Protein 4Z29 (pdb70)

InterPro domains:
  IPR054358 Magnetotaxis protein MtxA, C-terminal domain [PF22121] (229-308)
  IPR055778 Magnetotaxis protein MtxA, N-terminal domain [PF24045] (26-112)

Sequence (345 aa):
LKLRVASDITLSPTYPDLVVWENMGAQYGYTLVIDGTSHAVPATSGEEMVRFRVPSLTPGAHSFGVTVTEGGQAVGQTEKGGTIVWLSATEDKKALVDGVARVKAASTGDEFALGNYLDSKGVTVAAMDAYRKHFASHKDDNDMRPLLIKKTYNDLKLRDLRQKEALVYNEQLEGNPGFSKLRVASDITLSPTYPDLVWENMGAQYGYTLVIDGTSHAVPATSGEMVRFRVPSLTPGAHSFGVTVTEGGQAVGQTEKGGTIVWLSATEDKALVDGVARVKAASTTGDEFALGNYLDSKGVTVAAMDAYRKHFASHKDDNDMRPLLIKTYNDLKLRDLRQKEALVYNEQLE

Nearest PDB structures (foldseek):
  4z29-assembly2_B  TM=1.006E+00  e=3.264E-35  Magnetospirillum gryphiswaldense
  3va6-assembly1_A  TM=5.710E-01  e=2.676E-03  Bacteroides thetaiotaomicron
  3va6-assembly3_B  TM=6.029E-01  e=5.230E-03  Bacteroides thetaiotaomicron
  3ott-assembly2_A  TM=5.291E-01  e=7.538E-03  Bacteroides thetaiotaomicron
  9hmf-assembly1_L  TM=7.406E-01  e=8.737E-01  Campylobacter jejuni

Radius of gyration: 20.39 Å; Cα contacts (8 Å, |Δi|>4): 627; chains: 2; bounding box: 46×45×52 Å

Organism: NCBI:txid55518

B-factor: mean 42.65, std 23.13, range [12.43, 137.62]

Foldseek 3Di:
DAWAFFAEAEAEPVRQKAKTAQPDQQKWKWKAKQRDTDTGHRDPDLIGIDRDPDDPAAKIWIKMFIDGPRHGDYIHPGIHIYGYHDPVVVVVLVVVLVVQCVVPPPQLQSSLVSCVVVRNLVSSLVSVVVNCVVVVLPLVCLVVNLVSCVSRVHPVVNVVSVVSSVVSVVPPPPND/DWAFFAEAEAEPVRQKAKTAQPAQQKWKWKAKQNDTDTGHRDPDLIGIDGDPDDDAAKIWMWMFIDGVPDGDDIYDRTHIYGYHDPVRVVVLVVVLVVQCVVVPPQLQSSLVSCVVVRNLVSSLVSVVVNCVVVVLPLVSLVVNLVSCVSGVHPVVNVVSVVSSVVSVD

Solvent-accessible surface area: 16341 Å² total; per-residue (Å²): 95,126,0,88,6,2,20,66,4,16,1,0,67,65,57,12,34,1,2,0,16,34,32,21,60,103,26,14,3,33,0,50,5,82,70,78,74,34,93,9,103,51,42,100,37,98,20,2,108,34,160,2,74,101,35,95,84,31,76,20,70,7,19,1,28,0,19,82,81,72,132,75,62,20,108,8,142,102,37,3,27,0,56,8,19,30,83,96,86,12,128,60,6,61,86,5,10,57,145,18,113,85,86,40,125,72,59,44,25,22,18,0,27,33,4,10,54,99,30,2,10,6,8,0,0,42,4,0,70,124,14,12,86,85,90,133,118,43,22,62,11,4,0,0,3,2,22,4,6,50,49,0,15,2,125,107,13,49,130,119,19,16,114,36,4,43,90,38,38,100,60,79,128,86,28,115,173,3,101,7,3,31,42,4,20,2,0,73,71,54,15,14,2,2,0,9,31,35,18,56,106,46,13,4,34,0,48,4,88,69,79,74,30,87,8,101,46,50,100,42,93,22,0,100,36,157,2,76,95,30,95,89,33,75,19,54,9,18,2,26,6,14,78,79,68,153,61,84,25,125,10,125,109,17,5,10,0,58,6,23,28,86,110,89,10,123,60,8,49,56,2,11,57,108,5,112,83,47,44,120,71,59,46,16,22,19,0,3,10,4,3,1,64,16,2,9,7,6,0,0,43,5,0,78,122,15,12,89,85,89,135,120,46,18,112,35,6,4,0,4,17,32,0,5,55,32,0,35,0,107,66,10,58,124,110,24,15,124,46,45,80,130,54,109,179

Structure (mmCIF, N/CA/C/O backbone):
data_4Z29
#
_entry.id   4Z29
#
_cell.length_a   40.344
_cell.length_b   88.954
_cell.length_c   95.400
_cell.angle_alpha   90.000
_cell.angle_beta   90.000
_cell.angle_gamma   90.000
#
_symmetry.space_group_name_H-M   'P 21 21 21'
#
loop_
_entity.id
_entity.type
_entity.pdbx_description
1 polymer 'Magnetotaxis protein MtxA'
2 water water
#
loop_
_atom_site.group_PDB
_atom_site.id
_atom_site.type_symbol
_atom_site.label_atom_id
_atom_site.label_alt_id
_atom_site.label_comp_id
_atom_site.label_asym_id
_atom_site.label_entity_id
_atom_site.label_seq_id
_atom_site.pdbx_PDB_ins_code
_atom_site.Cartn_x
_atom_site.Cartn_y
_atom_site.Cartn_z
_atom_site.occupancy
_atom_site.B_iso_or_equiv
_atom_site.auth_seq_id
_atom_site.auth_comp_id
_atom_site.auth_asym_id
_atom_site.auth_atom_id
_atom_site.pdbx_PDB_model_num
ATOM 1 N N . LEU A 1 136 ? -1.080 86.812 4.280 1.00 45.66 136 LEU A N 1
ATOM 2 C CA . LEU A 1 136 ? -0.420 86.044 3.136 1.00 46.48 136 LEU A CA 1
ATOM 3 C C . LEU A 1 136 ? 0.859 86.703 2.606 1.00 48.49 136 LEU A C 1
ATOM 4 O O . LEU A 1 136 ? 1.256 86.555 1.433 1.00 53.37 136 LEU A O 1
ATOM 9 N N . LYS A 1 137 ? 1.494 87.443 3.486 1.00 45.94 137 LYS A N 1
ATOM 10 C CA . LYS A 1 137 ? 2.773 88.020 3.213 1.00 46.57 137 LYS A CA 1
ATOM 11 C C . LYS A 1 137 ? 3.789 87.158 3.967 1.00 39.25 137 LYS A C 1
ATOM 12 O O . LYS A 1 137 ? 4.276 87.491 5.073 1.00 44.02 137 LYS A O 1
ATOM 18 N N . LEU A 1 138 ? 4.153 86.080 3.318 1.00 31.35 138 LEU A N 1
ATOM 19 C CA . LEU A 1 138 ? 5.060 85.140 3.927 1.00 27.61 138 LEU A CA 1
ATOM 20 C C . LEU A 1 138 ? 6.457 85.694 3.747 1.00 25.99 138 LEU A C 1
ATOM 21 O O . LEU A 1 138 ? 6.820 86.145 2.665 1.00 24.33 138 LEU A O 1
ATOM 26 N N . ARG A 1 139 ? 7.251 85.656 4.797 1.00 24.95 139 ARG A N 1
ATOM 27 C CA . ARG A 1 139 ? 8.674 85.962 4.648 1.00 24.83 139 ARG A CA 1
ATOM 28 C C . ARG A 1 139 ? 9.413 84.813 5.260 1.00 22.72 139 ARG A C 1
ATOM 29 O O . ARG A 1 139 ? 8.893 84.091 6.073 1.00 23.51 139 ARG A O 1
ATOM 37 N N . VAL A 1 140 ? 10.645 84.650 4.852 1.00 21.41 140 VAL A N 1
ATOM 38 C CA . VAL A 1 140 ? 11.522 83.631 5.368 1.00 20.72 140 VAL A CA 1
ATOM 39 C C . VAL A 1 140 ? 12.855 84.222 5.836 1.00 20.65 140 VAL A C 1
ATOM 40 O O . VAL A 1 140 ? 13.185 85.327 5.508 1.00 20.73 140 VAL A O 1
ATOM 44 N N . ALA A 1 141 ? 13.638 83.426 6.524 1.00 18.93 141 ALA A N 1
ATOM 45 C CA . ALA A 1 141 ? 14.943 83.859 7.041 1.00 20.93 141 ALA A CA 1
ATOM 46 C C . ALA A 1 141 ? 15.812 84.312 5.915 1.00 21.81 141 ALA A C 1
ATOM 47 O O . ALA A 1 141 ? 15.918 83.616 4.878 1.00 21.01 141 ALA A O 1
ATOM 49 N N . SER A 1 142 ? 16.476 85.450 6.098 1.00 22.09 142 SER A N 1
ATOM 50 C CA . SER A 1 142 ? 17.402 85.874 5.077 1.00 24.45 142 SER A CA 1
ATOM 51 C C . SER A 1 142 ? 18.586 84.959 4.908 1.00 21.85 142 SER A C 1
ATOM 52 O O . SER A 1 142 ? 19.029 84.805 3.792 1.00 20.14 142 SER A O 1
ATOM 55 N N . ASP A 1 143 ? 19.145 84.448 6.004 1.00 19.92 143 ASP A N 1
ATOM 56 C CA . ASP A 1 143 ? 20.319 83.615 5.931 1.00 24.04 143 ASP A CA 1
ATOM 57 C C . ASP A 1 143 ? 20.146 82.548 6.964 1.00 22.97 143 ASP A C 1
ATOM 58 O O . ASP A 1 143 ? 19.699 82.830 8.085 1.00 21.82 143 ASP A O 1
ATOM 63 N N . ILE A 1 144 ? 20.421 81.319 6.593 1.00 19.41 144 ILE A N 1
ATOM 64 C CA . ILE A 1 144 ? 20.323 80.252 7.552 1.00 18.28 144 ILE A CA 1
ATOM 65 C C . ILE A 1 144 ? 21.312 79.187 7.235 1.00 19.18 144 ILE A C 1
ATOM 66 O O . ILE A 1 144 ? 21.547 78.898 6.030 1.00 19.30 144 ILE A O 1
ATOM 71 N N . THR A 1 145 ? 21.933 78.620 8.279 1.00 18.35 145 THR A N 1
ATOM 72 C CA . THR A 1 145 ? 22.761 77.453 8.090 1.00 18.87 145 THR A CA 1
ATOM 73 C C . THR A 1 145 ? 22.049 76.148 8.387 1.00 19.53 145 THR A C 1
ATOM 74 O O . THR A 1 145 ? 21.408 75.992 9.457 1.00 20.03 145 THR A O 1
ATOM 78 N N . LEU A 1 146 ? 22.207 75.194 7.476 1.00 18.14 146 LEU A N 1
ATOM 79 C CA . LEU A 1 146 ? 21.732 73.839 7.623 1.00 16.21 146 LEU A CA 1
ATOM 80 C C . LEU A 1 146 ? 22.853 72.882 7.424 1.00 17.01 146 LEU A C 1
ATOM 81 O O . LEU A 1 146 ? 23.896 73.214 6.811 1.00 17.79 146 LEU A O 1
ATOM 86 N N . SER A 1 147 ? 22.652 71.648 7.866 1.00 17.28 147 SER A N 1
ATOM 87 C CA . SER A 1 147 ? 23.641 70.630 7.599 1.00 18.58 147 SER A CA 1
ATOM 88 C C . SER A 1 147 ? 23.017 69.208 7.665 1.00 18.90 147 SER A C 1
ATOM 89 O O . SER A 1 147 ? 21.825 69.020 8.037 1.00 17.72 147 SER A O 1
ATOM 92 N N . PRO A 1 148 ? 23.808 68.200 7.322 1.00 19.24 148 PRO A N 1
ATOM 93 C CA . PRO A 1 148 ? 23.228 66.881 7.396 1.00 18.82 148 PRO A CA 1
ATOM 94 C C . PRO A 1 148 ? 22.733 66.542 8.788 1.00 18.95 148 PRO A C 1
ATOM 95 O O . PRO A 1 148 ? 21.682 65.943 8.899 1.00 18.31 148 PRO A O 1
ATOM 99 N N . THR A 1 149 ? 23.416 67.018 9.820 1.00 19.03 149 THR A N 1
ATOM 100 C CA . THR A 1 149 ? 22.963 66.770 11.175 1.00 19.13 149 THR A CA 1
ATOM 101 C C . THR A 1 149 ? 21.769 67.609 11.502 1.00 18.85 149 THR A C 1
ATOM 102 O O . THR A 1 149 ? 20.923 67.112 12.214 1.00 17.74 149 THR A O 1
ATOM 106 N N . TYR A 1 150 ? 21.671 68.850 10.987 1.00 17.57 150 TYR A N 1
ATOM 107 C CA . TYR A 1 150 ? 20.530 69.732 11.248 1.00 17.50 150 TYR A CA 1
ATOM 108 C C . TYR A 1 150 ? 19.889 70.221 9.958 1.00 17.55 150 TYR A C 1
ATOM 109 O O . TYR A 1 150 ? 20.111 71.355 9.533 1.00 18.42 150 TYR A O 1
ATOM 118 N N . PRO A 1 151 ? 19.088 69.341 9.275 1.00 16.86 151 PRO A N 1
ATOM 119 C CA . PRO A 1 151 ? 18.679 69.661 7.923 1.00 17.84 151 PRO A CA 1
ATOM 120 C C . PRO A 1 151 ? 17.346 70.383 7.834 1.00 17.95 151 PRO A C 1
ATOM 121 O O . PRO A 1 151 ? 16.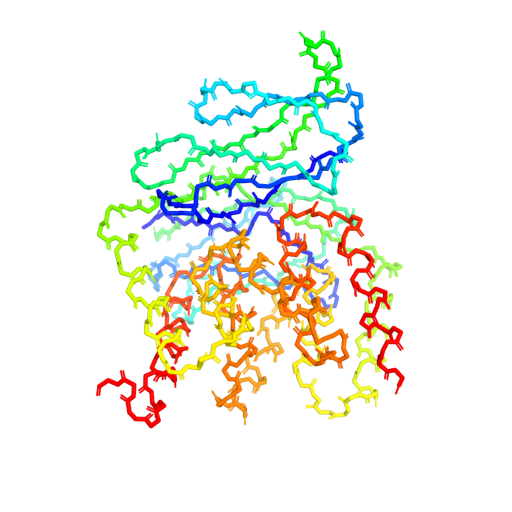870 70.642 6.739 1.00 17.93 151 PRO A O 1
ATOM 125 N N . ASP A 1 152 ? 16.725 70.661 8.962 1.00 15.85 152 ASP A N 1
ATOM 126 C CA . ASP A 1 152 ? 15.355 71.172 8.904 1.00 17.45 152 ASP A CA 1
ATOM 127 C C . ASP A 1 152 ? 15.330 72.684 8.699 1.00 18.30 152 ASP A C 1
ATOM 128 O O . ASP A 1 152 ? 16.064 73.424 9.385 1.00 17.91 152 ASP A O 1
ATOM 133 N N . LEU A 1 153 ? 14.436 73.099 7.815 1.00 16.87 153 LEU A N 1
ATOM 134 C CA . LEU A 1 153 ? 14.034 74.455 7.581 1.00 17.83 153 LEU A CA 1
ATOM 135 C C . LEU A 1 153 ? 12.653 74.704 8.202 1.00 18.49 153 LEU A C 1
ATOM 136 O O . LEU A 1 153 ? 11.758 73.794 8.263 1.00 16.72 153 LEU A O 1
ATOM 141 N N . VAL A 1 154 ? 12.434 75.926 8.659 1.00 16.95 154 VAL A N 1
ATOM 142 C CA A VAL A 1 154 ? 11.162 76.316 9.276 0.50 17.16 154 VAL A CA 1
ATOM 143 C CA B VAL A 1 154 ? 11.102 76.284 9.149 0.50 16.55 154 VAL A CA 1
ATOM 144 C C . VAL A 1 154 ? 10.690 77.639 8.647 1.00 17.87 154 VAL A C 1
ATOM 145 O O . VAL A 1 154 ? 11.536 78.521 8.269 1.00 16.81 154 VAL A O 1
ATOM 152 N N . TRP A 1 155 ? 9.378 77.788 8.520 1.00 16.07 155 TRP A N 1
ATOM 153 C CA . TRP A 1 155 ? 8.790 79.056 8.164 1.00 17.93 155 TRP A CA 1
ATOM 154 C C . TRP A 1 155 ? 7.377 79.143 8.739 1.00 17.26 155 TRP A C 1
ATOM 155 O O . TRP A 1 155 ? 6.845 78.160 9.304 1.00 17.49 155 TRP A O 1
ATOM 166 N N . GLU A 1 156 ? 6.784 80.320 8.593 1.00 19.52 156 GLU A N 1
ATOM 167 C CA . GLU A 1 156 ? 5.519 80.636 9.225 1.00 20.58 156 GLU A CA 1
ATOM 168 C C . GLU A 1 156 ? 4.362 79.870 8.611 1.00 22.01 156 GLU A C 1
ATOM 169 O O . GLU A 1 156 ? 4.224 79.839 7.357 1.00 19.05 156 GLU A O 1
ATOM 175 N N . ASN A 1 157 ? 3.536 79.290 9.470 1.00 21.17 157 ASN A N 1
ATOM 176 C CA . ASN A 1 157 ? 2.388 78.540 9.000 1.00 21.96 157 ASN A CA 1
ATOM 177 C C . ASN A 1 157 ? 1.329 79.534 8.636 1.00 22.36 157 ASN A C 1
ATOM 178 O O . ASN A 1 157 ? 0.811 80.207 9.502 1.00 20.69 157 ASN A O 1
ATOM 183 N N . MET A 1 158 ? 0.975 79.619 7.357 1.00 19.62 158 MET A N 1
ATOM 184 C CA . MET A 1 158 ? 0.023 80.621 6.859 1.00 20.64 158 MET A CA 1
ATOM 185 C C . MET A 1 158 ? -1.397 80.213 7.180 1.00 21.48 158 MET A C 1
ATOM 186 O O . MET A 1 158 ? -2.295 81.010 7.009 1.00 20.44 158 MET A O 1
ATOM 191 N N . GLY A 1 159 ? -1.612 78.974 7.657 1.00 20.04 159 GLY A N 1
ATOM 192 C CA . GLY A 1 159 ? -2.966 78.468 7.917 1.00 21.07 159 GLY A CA 1
ATOM 193 C C . GLY A 1 159 ? -3.026 77.027 7.421 1.00 20.87 159 GLY A C 1
ATOM 194 O O . GLY A 1 159 ? -2.395 76.675 6.410 1.00 17.94 159 GLY A O 1
ATOM 195 N N . ALA A 1 160 ? -3.775 76.193 8.155 1.00 20.60 160 ALA A N 1
ATOM 196 C CA . ALA A 1 160 ? -3.913 74.790 7.836 1.00 20.84 160 ALA A CA 1
ATOM 197 C C . ALA A 1 160 ? -4.497 74.475 6.456 1.00 21.85 160 ALA A C 1
ATOM 198 O O . ALA A 1 160 ? -4.469 73.328 6.031 1.00 23.05 160 ALA A O 1
ATOM 200 N N . GLN A 1 161 ? -5.126 75.456 5.805 1.00 20.88 161 GLN A N 1
ATOM 201 C CA . GLN A 1 161 ? -5.667 75.273 4.464 1.00 21.06 161 GLN A CA 1
ATOM 202 C C . GLN A 1 161 ? -4.585 75.317 3.413 1.00 19.56 161 GLN A C 1
ATOM 203 O O . GLN A 1 161 ? -4.839 74.910 2.278 1.00 20.97 161 GLN A O 1
ATOM 209 N N . TYR A 1 162 ? -3.370 75.772 3.761 1.00 19.03 162 TYR A N 1
ATOM 210 C CA . TYR A 1 162 ? -2.378 76.042 2.780 1.00 19.83 162 TYR A CA 1
ATOM 211 C C . TYR A 1 162 ? -1.281 74.978 2.841 1.00 19.75 162 TYR A C 1
ATOM 212 O O . TYR A 1 162 ? -0.784 74.642 3.932 1.00 18.12 162 TYR A O 1
ATOM 221 N N . GLY A 1 163 ? -0.895 74.558 1.656 1.00 17.98 163 GLY A N 1
ATOM 222 C CA . GLY A 1 163 ? 0.358 73.816 1.433 1.00 19.36 163 GLY A CA 1
ATOM 223 C C . GLY A 1 163 ? 1.417 74.797 0.920 1.00 18.69 163 GLY A C 1
ATOM 224 O O . GLY A 1 163 ? 1.150 76.009 0.796 1.00 18.90 163 GLY A O 1
ATOM 225 N N . TYR A 1 164 ? 2.579 74.283 0.610 1.00 16.55 164 TYR A N 1
ATOM 226 C CA . TYR A 1 164 ? 3.686 75.146 0.211 1.00 17.02 164 TYR A CA 1
ATOM 227 C C . TYR A 1 164 ? 4.497 74.402 -0.870 1.00 18.36 164 TYR A C 1
ATOM 228 O O . TYR A 1 164 ? 4.511 73.152 -0.898 1.00 16.33 164 TYR A O 1
ATOM 237 N N . THR A 1 165 ? 5.133 75.196 -1.744 1.00 16.93 165 THR A N 1
ATOM 238 C CA . THR A 1 165 ? 6.210 74.663 -2.596 1.00 18.51 165 THR A CA 1
ATOM 239 C C . THR A 1 165 ? 7.424 75.399 -2.223 1.00 17.22 165 THR A C 1
ATOM 240 O O . THR A 1 165 ? 7.486 76.608 -2.393 1.00 19.33 165 THR A O 1
ATOM 244 N N . LEU A 1 166 ? 8.394 74.662 -1.688 1.00 16.67 166 LEU A N 1
ATOM 245 C CA . LEU A 1 166 ? 9.717 75.164 -1.325 1.00 16.56 166 LEU A CA 1
ATOM 246 C C . LEU A 1 166 ? 10.591 74.987 -2.539 1.00 18.95 166 LEU A C 1
ATOM 247 O O . LEU A 1 166 ? 10.744 73.854 -3.036 1.00 19.04 166 LEU A O 1
ATOM 252 N N . VAL A 1 167 ? 11.160 76.102 -3.031 1.00 18.95 167 VAL A N 1
ATOM 253 C CA . VAL A 1 167 ? 12.011 76.061 -4.196 1.00 19.51 167 VAL A CA 1
ATOM 254 C C . VAL A 1 167 ? 13.455 76.371 -3.829 1.00 19.02 167 VAL A C 1
ATOM 255 O O . VAL A 1 167 ? 13.747 77.410 -3.247 1.00 20.81 167 VAL A O 1
ATOM 259 N N . ILE A 1 168 ? 14.339 75.446 -4.083 1.00 18.66 168 ILE A N 1
ATOM 260 C CA . ILE A 1 168 ? 15.767 75.658 -3.755 1.00 19.21 168 ILE A CA 1
ATOM 261 C C . ILE A 1 168 ? 16.579 75.523 -4.997 1.00 21.30 168 ILE A C 1
ATOM 262 O O . ILE A 1 168 ? 16.640 74.424 -5.568 1.00 19.30 168 ILE A O 1
ATOM 267 N N . ASP A 1 169 ? 17.195 76.627 -5.420 1.00 25.37 169 ASP A N 1
ATOM 268 C CA . ASP A 1 169 ? 17.909 76.680 -6.719 1.00 27.67 169 ASP A CA 1
ATOM 269 C C . ASP A 1 169 ? 17.141 75.995 -7.844 1.00 31.08 169 ASP A C 1
ATOM 270 O O . ASP A 1 169 ? 17.687 75.159 -8.555 1.00 30.51 169 ASP A O 1
ATOM 275 N N . GLY A 1 170 ? 15.883 76.299 -8.002 1.00 34.65 170 GLY A N 1
ATOM 276 C CA . GLY A 1 170 ? 15.130 75.731 -9.130 1.00 36.84 170 GLY A CA 1
ATOM 277 C C . GLY A 1 170 ? 14.547 74.355 -8.865 1.00 38.37 170 GLY A C 1
ATOM 278 O O . GLY A 1 170 ? 13.824 73.841 -9.685 1.00 41.97 170 GLY A O 1
ATOM 279 N N . THR A 1 171 ? 14.824 73.731 -7.727 1.00 30.73 171 THR A N 1
ATOM 280 C CA . THR A 1 171 ? 14.206 72.438 -7.467 1.00 30.80 171 THR A CA 1
ATOM 281 C C . THR A 1 171 ? 13.017 72.654 -6.521 1.00 28.62 171 THR A C 1
ATOM 282 O O . THR A 1 171 ? 13.149 73.278 -5.462 1.00 26.12 171 THR A O 1
ATOM 286 N N . SER A 1 172 ? 11.885 72.082 -6.891 1.00 27.88 172 SER A N 1
ATOM 287 C CA . SER A 1 172 ? 10.642 72.360 -6.239 1.00 26.97 172 SER A CA 1
ATOM 288 C C . SER A 1 172 ? 10.313 71.159 -5.320 1.00 24.09 172 SER A C 1
ATOM 289 O O . SER A 1 172 ? 10.459 70.000 -5.735 1.00 21.67 172 SER A O 1
ATOM 292 N N . HIS A 1 173 ? 9.955 71.418 -4.072 1.00 19.49 173 HIS A N 1
ATOM 293 C CA . HIS A 1 173 ? 9.571 70.409 -3.101 1.00 18.27 173 HIS A CA 1
ATOM 294 C C . HIS A 1 173 ? 8.129 70.717 -2.641 1.00 17.91 173 HIS A C 1
ATOM 295 O O . HIS A 1 173 ? 7.812 71.838 -2.201 1.00 16.74 173 HIS A O 1
ATOM 302 N N . ALA A 1 174 ? 7.289 69.706 -2.695 1.00 18.20 174 ALA A N 1
ATOM 303 C CA . ALA A 1 174 ? 5.869 69.847 -2.293 1.00 19.53 174 ALA A CA 1
ATOM 304 C C . ALA A 1 174 ? 5.744 69.648 -0.801 1.00 21.56 174 ALA A C 1
ATOM 305 O O . ALA A 1 174 ? 6.049 68.593 -0.342 1.00 26.34 174 ALA A O 1
ATOM 307 N N . VAL A 1 175 ? 5.406 70.681 -0.060 1.00 16.85 175 VAL A N 1
ATOM 308 C CA . VAL A 1 175 ? 5.386 70.621 1.385 1.00 16.23 175 VAL A CA 1
ATOM 309 C C . VAL A 1 175 ? 3.903 70.506 1.827 1.00 15.93 175 VAL A C 1
ATOM 310 O O . VAL A 1 175 ? 3.082 71.367 1.409 1.00 17.40 175 VAL A O 1
ATOM 314 N N . PRO A 1 176 ? 3.558 69.473 2.607 1.00 16.12 176 PRO A N 1
ATOM 315 C CA . PRO A 1 176 ? 2.162 69.334 3.093 1.00 18.02 176 PRO A CA 1
ATOM 316 C C . PRO A 1 176 ? 1.721 70.475 3.971 1.00 16.24 176 PRO A C 1
ATOM 317 O O . PRO A 1 176 ? 2.518 71.004 4.781 1.00 14.94 176 PRO A O 1
ATOM 321 N N . ALA A 1 177 ? 0.450 70.844 3.838 1.00 16.30 177 ALA A N 1
ATOM 322 C CA . ALA A 1 177 ? -0.225 71.661 4.772 1.00 15.80 177 ALA A CA 1
ATOM 323 C C . ALA A 1 177 ? -0.039 71.123 6.212 1.00 16.00 177 ALA A C 1
ATOM 324 O O . ALA A 1 177 ? -0.002 69.906 6.407 1.00 16.63 177 ALA A O 1
ATOM 326 N N . THR A 1 178 ? -0.033 72.008 7.185 1.00 17.24 178 THR A N 1
ATOM 327 C CA . THR A 1 178 ? 0.056 71.572 8.606 1.00 19.80 178 THR A CA 1
ATOM 328 C C . THR A 1 178 ? -0.790 72.494 9.447 1.00 19.93 178 THR A C 1
ATOM 329 O O . THR A 1 178 ? -1.040 73.627 9.084 1.00 20.35 178 THR A O 1
ATOM 333 N N . SER A 1 179 ? -1.239 71.981 10.575 1.00 20.80 179 SER A N 1
ATOM 334 C CA . SER A 1 179 ? -1.873 72.799 11.586 1.00 24.60 179 SER A CA 1
ATOM 335 C C . SER A 1 179 ? -0.950 73.035 12.769 1.00 26.55 179 SER A C 1
ATOM 336 O O . SER A 1 179 ? -1.400 73.597 13.748 1.00 24.58 179 SER A O 1
ATOM 339 N N . GLY A 1 180 ? 0.326 72.677 12.654 1.00 26.01 180 GLY A N 1
ATOM 340 C CA . GLY A 1 180 ? 1.259 72.924 13.769 1.00 26.12 180 GLY A CA 1
ATOM 341 C C . GLY A 1 180 ? 1.616 74.386 13.960 1.00 26.81 180 GLY A C 1
ATOM 342 O O . GLY A 1 180 ? 1.235 75.262 13.173 1.00 25.37 180 GLY A O 1
ATOM 343 N N . GLU A 1 181 ? 2.446 74.649 14.939 1.00 24.81 181 GLU A N 1
ATOM 344 C CA A GLU A 1 181 ? 2.810 76.046 15.272 0.50 25.79 181 GLU A CA 1
ATOM 345 C CA B GLU A 1 181 ? 2.844 76.016 15.279 0.50 26.54 181 GLU A CA 1
ATOM 346 C C . GLU A 1 181 ? 3.730 76.679 14.250 1.00 23.73 181 GLU A C 1
ATOM 347 O O . GLU A 1 181 ? 3.813 77.868 14.194 1.00 22.18 181 GLU A O 1
ATOM 358 N N . MET A 1 182 ? 4.399 75.871 13.426 1.00 21.59 182 MET A N 1
ATOM 359 C CA . MET A 1 182 ? 5.224 76.360 12.358 1.00 21.00 182 MET A CA 1
ATOM 360 C C . MET A 1 182 ? 5.284 75.274 11.269 1.00 20.29 182 MET A C 1
ATOM 361 O O . MET A 1 182 ? 4.865 74.146 11.504 1.00 19.86 182 MET A O 1
ATOM 366 N N . VAL A 1 183 ? 5.787 75.645 10.096 1.00 17.76 183 VAL A N 1
ATOM 367 C CA . VAL A 1 183 ? 5.991 74.653 9.034 1.00 16.86 183 VAL A CA 1
ATOM 368 C C . VAL A 1 183 ? 7.448 74.204 9.152 1.00 17.72 183 VAL A C 1
ATOM 369 O O . VAL A 1 183 ? 8.310 75.062 9.354 1.00 16.01 183 VAL A O 1
ATOM 373 N N . ARG A 1 184 ? 7.677 72.904 9.140 1.00 16.79 184 ARG A N 1
ATOM 374 C CA . ARG A 1 184 ? 9.029 72.337 9.342 1.00 17.82 184 ARG A CA 1
ATOM 375 C C . ARG A 1 184 ? 9.275 71.365 8.191 1.00 18.11 184 ARG A C 1
ATOM 376 O O . ARG A 1 184 ? 8.472 70.452 7.983 1.00 18.69 184 ARG A O 1
ATOM 384 N N . PHE A 1 185 ? 10.364 71.490 7.466 1.00 15.42 185 PHE A N 1
ATOM 385 C CA . PHE A 1 185 ? 10.636 70.604 6.342 1.00 14.61 185 PHE A CA 1
ATOM 386 C C . PHE A 1 185 ? 12.084 70.193 6.374 1.00 15.13 185 PHE A C 1
ATOM 387 O O . PHE A 1 185 ? 12.970 71.037 6.437 1.00 14.74 185 PHE A O 1
ATOM 395 N N . ARG A 1 186 ? 12.310 68.909 6.312 1.00 15.85 186 ARG A N 1
ATOM 396 C CA . ARG A 1 186 ? 13.662 68.324 6.238 1.00 18.38 186 ARG A CA 1
ATOM 397 C C . ARG A 1 186 ? 14.200 68.472 4.835 1.00 16.94 186 ARG A C 1
ATOM 398 O O . ARG A 1 186 ? 13.697 67.906 3.881 1.00 16.11 186 ARG A O 1
ATOM 406 N N . VAL A 1 187 ? 15.250 69.271 4.689 1.00 15.43 187 VAL A N 1
ATOM 407 C CA . VAL A 1 187 ? 15.771 69.535 3.382 1.00 15.50 187 VAL A CA 1
ATOM 408 C C . VAL A 1 187 ? 16.660 68.360 3.002 1.00 16.45 187 VAL A C 1
ATOM 409 O O . VAL A 1 187 ? 17.598 68.072 3.716 1.00 16.81 187 VAL A O 1
ATOM 413 N N . PRO A 1 188 ? 16.394 67.698 1.818 1.00 17.47 188 PRO A N 1
ATOM 414 C CA . PRO A 1 188 ? 17.300 66.605 1.498 1.00 18.60 188 PRO A CA 1
ATOM 415 C C . PRO A 1 188 ? 18.630 67.173 1.136 1.00 18.14 188 PRO A C 1
ATOM 416 O O . PRO A 1 188 ? 18.711 68.307 0.609 1.00 20.67 188 PRO A O 1
ATOM 420 N N . SER A 1 189 ? 19.669 66.357 1.254 1.00 18.09 189 SER A N 1
ATOM 421 C CA . SER A 1 189 ? 21.038 66.831 1.012 1.00 17.31 189 SER A CA 1
ATOM 422 C C . SER A 1 189 ? 21.312 67.819 -0.172 1.00 17.78 189 SER A C 1
ATOM 423 O O . SER A 1 189 ? 21.040 67.497 -1.371 1.00 14.61 189 SER A O 1
ATOM 426 N N . LEU A 1 190 ? 21.912 68.940 0.138 1.00 18.05 190 LEU A N 1
ATOM 427 C CA . LEU A 1 190 ? 22.371 69.896 -0.839 1.00 19.17 190 LEU A CA 1
ATOM 428 C C . LEU A 1 190 ? 23.895 69.760 -0.905 1.00 20.57 190 LEU A C 1
ATOM 429 O O . LEU A 1 190 ? 24.529 69.244 0.029 1.00 19.95 190 LEU A O 1
ATOM 434 N N . THR A 1 191 ? 24.474 70.298 -1.966 1.00 20.03 191 THR A N 1
ATOM 435 C CA . THR A 1 191 ? 25.879 70.455 -2.059 1.00 22.18 191 THR A CA 1
ATOM 436 C C . THR A 1 191 ? 26.351 71.507 -1.039 1.00 22.32 191 THR A C 1
ATOM 437 O O . THR A 1 191 ? 25.660 72.478 -0.859 1.00 22.86 191 THR A O 1
ATOM 441 N N . PRO A 1 192 ? 27.548 71.364 -0.458 1.00 21.68 192 PRO A N 1
ATOM 442 C CA . PRO A 1 192 ? 28.085 72.342 0.431 1.00 23.61 192 PRO A CA 1
ATOM 443 C C . PRO A 1 192 ? 28.112 73.770 -0.183 1.00 22.92 192 PRO A C 1
ATOM 444 O O . PRO A 1 192 ? 28.410 73.926 -1.331 1.00 21.32 192 PRO A O 1
ATOM 448 N N . GLY A 1 193 ? 27.769 74.783 0.600 1.00 20.96 193 GLY A N 1
ATOM 449 C CA . GLY A 1 193 ? 27.829 76.190 0.156 1.00 21.29 193 GLY A CA 1
ATOM 450 C C . GLY A 1 193 ? 26.444 76.818 0.120 1.00 19.94 193 GLY A C 1
ATOM 451 O O . GLY A 1 193 ? 25.517 76.296 0.739 1.00 17.23 193 GLY A O 1
ATOM 452 N N . ALA A 1 194 ? 26.319 77.911 -0.640 1.00 20.00 194 ALA A N 1
ATOM 453 C CA . ALA A 1 194 ? 25.127 78.837 -0.597 1.00 21.32 194 ALA A CA 1
ATOM 454 C C . ALA A 1 194 ? 24.105 78.445 -1.635 1.00 22.24 194 ALA A C 1
ATOM 455 O O . ALA A 1 194 ? 24.466 78.007 -2.728 1.00 22.14 194 ALA A O 1
ATOM 457 N N . HIS A 1 195 ? 22.828 78.436 -1.240 1.00 20.03 195 HIS A N 1
ATOM 458 C CA . HIS A 1 195 ? 21.718 78.057 -2.081 1.00 20.57 195 HIS A CA 1
ATOM 459 C C . HIS A 1 195 ? 20.563 79.057 -1.855 1.00 20.49 195 HIS A C 1
ATOM 460 O O . HIS A 1 195 ? 20.267 79.362 -0.689 1.00 19.69 195 HIS A O 1
ATOM 467 N N . SER A 1 196 ? 19.935 79.542 -2.916 1.00 19.65 196 SER A N 1
ATOM 468 C CA . SER A 1 196 ? 18.856 80.474 -2.751 1.00 22.63 196 SER A CA 1
ATOM 469 C C . SER A 1 196 ? 17.591 79.662 -2.577 1.00 20.23 196 SER A C 1
ATOM 470 O O . SER A 1 196 ? 17.458 78.563 -3.170 1.00 22.84 196 SER A O 1
ATOM 473 N N . PHE A 1 197 ? 16.665 80.170 -1.775 1.00 18.91 197 PHE A N 1
ATOM 474 C CA . PHE A 1 197 ? 15.369 79.526 -1.648 1.00 17.29 197 PHE A CA 1
ATOM 475 C C . PHE A 1 197 ? 14.242 80.543 -1.542 1.00 20.32 197 PHE A C 1
ATOM 476 O O . PHE A 1 197 ? 14.402 81.710 -1.059 1.00 19.99 197 PHE A O 1
ATOM 484 N N . GLY A 1 198 ? 13.107 80.084 -1.996 1.00 19.64 198 GLY A N 1
ATOM 485 C CA . GLY A 1 198 ? 11.829 80.836 -1.826 1.00 19.89 198 GLY A CA 1
ATOM 486 C C . GLY A 1 198 ? 10.707 79.817 -1.586 1.00 19.82 198 GLY A C 1
ATOM 487 O O . GLY A 1 198 ? 10.872 78.567 -1.776 1.00 16.93 198 GLY A O 1
ATOM 488 N N . VAL A 1 199 ? 9.577 80.339 -1.156 1.00 20.39 199 VAL A N 1
ATOM 489 C CA . VAL A 1 199 ? 8.425 79.515 -0.838 1.00 19.23 199 VAL A CA 1
ATOM 490 C C . VAL A 1 199 ? 7.164 80.069 -1.484 1.00 20.07 199 VAL A C 1
ATOM 491 O O . VAL A 1 199 ? 6.852 81.252 -1.308 1.00 18.24 199 VAL A O 1
ATOM 495 N N . THR A 1 200 ? 6.449 79.215 -2.214 1.00 20.28 200 THR A N 1
ATOM 496 C CA . THR A 1 200 ? 5.146 79.537 -2.737 1.00 21.82 200 THR A CA 1
ATOM 497 C C . THR A 1 200 ? 4.063 78.928 -1.836 1.00 22.12 200 THR A C 1
ATOM 498 O O . THR A 1 200 ? 4.144 77.788 -1.474 1.00 20.52 200 THR A O 1
ATOM 502 N N . VAL A 1 201 ? 3.056 79.724 -1.469 1.00 23.78 201 VAL A N 1
ATOM 503 C CA . VAL A 1 201 ? 1.916 79.262 -0.666 1.00 21.48 201 VAL A CA 1
ATOM 504 C C . VAL A 1 201 ? 0.871 78.795 -1.624 1.00 21.34 201 VAL A C 1
ATOM 505 O O . VAL A 1 201 ? 0.584 79.508 -2.615 1.00 22.38 201 VAL A O 1
ATOM 509 N N . THR A 1 202 ? 0.276 77.635 -1.368 1.00 20.19 202 THR A N 1
ATOM 510 C CA . THR A 1 202 ? -0.686 77.027 -2.260 1.00 19.16 202 THR A CA 1
ATOM 511 C C . THR A 1 202 ? -1.966 76.635 -1.526 1.00 20.07 202 THR A C 1
ATOM 512 O O . THR A 1 202 ? -1.991 76.346 -0.336 1.00 17.94 202 THR A O 1
ATOM 516 N N . GLU A 1 203 ? -3.049 76.748 -2.248 1.00 22.09 203 GLU A N 1
ATOM 517 C CA . GLU A 1 203 ? -4.347 76.363 -1.736 1.00 22.46 203 GLU A CA 1
ATOM 518 C C . GLU A 1 203 ? -4.937 75.482 -2.768 1.00 23.68 203 GLU A C 1
ATOM 519 O O . GLU A 1 203 ? -5.155 75.910 -3.888 1.00 22.63 203 GLU A O 1
ATOM 525 N N . GLY A 1 204 ? -5.138 74.217 -2.415 1.00 24.06 204 GLY A N 1
ATOM 526 C CA . GLY A 1 204 ? -5.724 73.253 -3.318 1.00 24.98 204 GLY A CA 1
ATOM 527 C C . GLY A 1 204 ? -4.817 73.051 -4.529 1.00 26.78 204 GLY A C 1
ATOM 528 O O . GLY A 1 204 ? -5.315 72.867 -5.634 1.00 27.03 204 GLY A O 1
ATOM 529 N N . GLY A 1 205 ? -3.511 73.092 -4.306 1.00 25.88 205 GLY A N 1
ATOM 530 C CA . GLY A 1 205 ? -2.526 73.059 -5.413 1.00 30.72 205 GLY A CA 1
ATOM 531 C C . GLY A 1 205 ? -2.324 74.278 -6.289 1.00 30.21 205 GLY A C 1
ATOM 532 O O . GLY A 1 205 ? -1.514 74.237 -7.197 1.00 35.37 205 GLY A O 1
ATOM 533 N N . GLN A 1 206 ? -2.988 75.377 -5.981 1.00 29.61 206 GLN A N 1
ATOM 534 C CA . GLN A 1 206 ? -2.815 76.625 -6.725 1.00 31.21 206 GLN A CA 1
ATOM 535 C C . GLN A 1 206 ? -2.158 77.686 -5.921 1.00 27.30 206 GLN A C 1
ATOM 536 O O . GLN A 1 206 ? -2.581 77.959 -4.830 1.00 25.46 206 GLN A O 1
ATOM 542 N N . ALA A 1 207 ? -1.121 78.291 -6.502 1.00 25.57 207 ALA A N 1
ATOM 543 C CA . ALA A 1 207 ? -0.418 79.362 -5.905 1.00 25.19 207 ALA A CA 1
ATOM 544 C C . ALA A 1 207 ? -1.352 80.491 -5.464 1.00 26.57 207 ALA A C 1
ATOM 545 O O . ALA A 1 207 ? -2.083 81.030 -6.260 1.00 25.79 207 ALA A O 1
ATOM 547 N N . VAL A 1 208 ? -1.222 80.918 -4.221 1.00 24.06 208 VAL A N 1
ATOM 548 C CA . VAL A 1 208 ? -1.934 82.017 -3.697 1.00 25.23 208 VAL A CA 1
ATOM 549 C C . VAL A 1 208 ? -1.071 83.116 -3.118 1.00 27.18 208 VAL A C 1
ATOM 550 O O . VAL A 1 208 ? -1.563 84.158 -2.791 1.00 29.22 208 VAL A O 1
ATOM 554 N N . GLY A 1 209 ? 0.237 82.907 -3.003 1.00 26.87 209 GLY A N 1
ATOM 555 C CA . GLY A 1 209 ? 1.109 83.859 -2.311 1.00 29.08 209 GLY A CA 1
ATOM 556 C C . GLY A 1 209 ? 2.527 83.322 -2.479 1.00 28.56 209 GLY A C 1
ATOM 557 O O . GLY A 1 209 ? 2.717 82.161 -2.929 1.00 24.51 209 GLY A O 1
ATOM 558 N N . GLN A 1 210 ? 3.513 84.134 -2.119 1.00 29.82 210 GLN A N 1
ATOM 559 C CA . GLN A 1 210 ? 4.904 83.765 -2.374 1.00 34.80 210 GLN A CA 1
ATOM 560 C C . GLN A 1 210 ? 5.796 84.657 -1.517 1.00 35.51 210 GLN A C 1
ATOM 561 O O . GLN A 1 210 ? 5.427 85.778 -1.189 1.00 33.51 210 GLN A O 1
ATOM 567 N N . THR A 1 211 ? 6.965 84.167 -1.149 1.00 28.93 211 THR A N 1
ATOM 568 C CA . THR A 1 211 ? 7.959 85.007 -0.473 1.00 30.74 211 THR A CA 1
ATOM 569 C C . THR A 1 211 ? 8.356 86.162 -1.449 1.00 34.59 211 THR A C 1
ATOM 570 O O . THR A 1 211 ? 8.504 85.906 -2.627 1.00 38.58 211 THR A O 1
ATOM 574 N N . GLU A 1 212 ? 8.475 87.399 -0.991 1.00 41.70 212 GLU A N 1
ATOM 575 C CA . GLU A 1 212 ? 8.859 88.506 -1.895 1.00 49.47 212 GLU A CA 1
ATOM 576 C C . GLU A 1 212 ? 10.364 88.528 -2.131 1.00 46.56 212 GLU A C 1
ATOM 577 O O . GLU A 1 212 ? 10.831 88.701 -3.261 1.00 45.53 212 GLU A O 1
ATOM 583 N N . LYS A 1 213 ? 11.113 88.360 -1.056 1.00 37.60 213 LYS A N 1
ATOM 584 C CA . LYS A 1 213 ? 12.542 88.167 -1.137 1.00 41.47 213 LYS A CA 1
ATOM 585 C C . LYS A 1 213 ? 12.775 86.736 -0.686 1.00 37.24 213 LYS A C 1
ATOM 586 O O . LYS A 1 213 ? 12.117 86.231 0.243 1.00 38.69 213 LYS A O 1
ATOM 592 N N . GLY A 1 214 ? 13.755 86.107 -1.232 1.00 34.60 214 GLY A N 1
ATOM 593 C CA . GLY A 1 214 ? 13.995 84.750 -0.741 1.00 34.42 214 GLY A CA 1
ATOM 594 C C . GLY A 1 214 ? 14.918 84.821 0.452 1.00 31.38 214 GLY A C 1
ATOM 595 O O . GLY A 1 214 ? 15.000 85.847 1.181 1.00 31.47 214 GLY A O 1
ATOM 596 N N . GLY A 1 215 ? 15.560 83.702 0.681 1.00 22.55 215 GLY A N 1
ATOM 597 C CA . GLY A 1 215 ? 16.673 83.678 1.560 1.00 22.92 215 GLY A CA 1
ATOM 598 C C . GLY A 1 215 ? 17.808 82.890 0.978 1.00 22.05 215 GLY A C 1
ATOM 599 O O . GLY A 1 215 ? 17.728 82.350 -0.128 1.00 19.25 215 GLY A O 1
ATOM 600 N N . THR A 1 216 ? 18.847 82.773 1.784 1.00 21.29 216 THR A N 1
ATOM 601 C CA . THR A 1 216 ? 20.028 81.994 1.433 1.00 22.66 216 THR A CA 1
ATOM 602 C C . THR A 1 216 ? 20.215 80.878 2.449 1.00 20.40 216 THR A C 1
ATOM 603 O O . THR A 1 216 ? 20.253 81.186 3.627 1.00 22.25 216 THR A O 1
ATOM 607 N N . ILE A 1 217 ? 20.297 79.609 2.006 1.00 18.12 217 ILE A N 1
ATOM 608 C CA . ILE A 1 217 ? 20.714 78.493 2.874 1.00 17.45 217 ILE A CA 1
ATOM 609 C C . ILE A 1 217 ? 22.215 78.349 2.690 1.00 18.52 217 ILE A C 1
ATOM 610 O O . ILE A 1 217 ? 22.685 78.306 1.546 1.00 19.04 217 ILE A O 1
ATOM 615 N N . VAL A 1 218 ? 22.962 78.237 3.750 1.00 18.07 218 VAL A N 1
ATOM 616 C CA . VAL A 1 218 ? 24.339 77.785 3.680 1.00 18.82 218 VAL A CA 1
ATOM 617 C C . VAL A 1 218 ? 24.314 76.337 4.171 1.00 17.88 218 VAL A C 1
ATOM 618 O O . VAL A 1 218 ? 23.946 76.065 5.299 1.00 19.26 218 VAL A O 1
ATOM 622 N N . TRP A 1 219 ? 24.683 75.420 3.294 1.00 18.41 219 TRP A N 1
ATOM 623 C CA . TRP A 1 219 ? 24.781 74.015 3.635 1.00 17.60 219 TRP A CA 1
ATOM 624 C C . TRP A 1 219 ? 26.268 73.700 4.010 1.00 18.58 219 TRP A C 1
ATOM 625 O O . TRP A 1 219 ? 27.194 73.838 3.229 1.00 17.19 219 TRP A O 1
ATOM 636 N N . LEU A 1 220 ? 26.456 73.181 5.196 1.00 18.47 220 LEU A N 1
ATOM 637 C CA . LEU A 1 220 ? 27.790 72.816 5.680 1.00 19.32 220 LEU A CA 1
ATOM 638 C C . LEU A 1 220 ? 28.426 71.637 4.994 1.00 19.96 220 LEU A C 1
ATOM 639 O O . LEU A 1 220 ? 27.772 70.634 4.767 1.00 18.62 220 LEU A O 1
ATOM 644 N N . SER A 1 221 ? 29.750 71.737 4.792 1.00 20.40 221 SER A N 1
ATOM 645 C CA . SER A 1 221 ? 30.509 70.654 4.252 1.00 19.61 221 SER A CA 1
ATOM 646 C C . SER A 1 221 ? 30.671 69.582 5.321 1.00 19.99 221 SER A C 1
ATOM 647 O O . SER A 1 221 ? 30.377 69.830 6.489 1.00 19.69 221 SER A O 1
ATOM 650 N N . ALA A 1 222 ? 31.171 68.432 4.907 1.00 21.41 222 ALA A N 1
ATOM 651 C CA . ALA A 1 222 ? 31.491 67.348 5.804 1.00 22.78 222 ALA A CA 1
ATOM 652 C C . ALA A 1 222 ? 32.424 67.782 6.916 1.00 22.20 222 ALA A C 1
ATOM 653 O O . ALA A 1 222 ? 32.170 67.478 8.096 1.00 22.25 222 ALA A O 1
ATOM 655 N N . THR A 1 223 ? 33.431 68.579 6.567 1.00 22.11 223 THR A N 1
ATOM 656 C CA . THR A 1 223 ? 34.361 69.051 7.554 1.00 22.62 223 THR A CA 1
ATOM 657 C C . THR A 1 223 ? 33.716 70.027 8.502 1.00 22.86 223 THR A C 1
ATOM 658 O O . THR A 1 223 ? 33.933 69.932 9.736 1.00 20.38 223 THR A O 1
ATOM 662 N N . GLU A 1 224 ? 32.911 70.952 7.977 1.00 21.10 224 GLU A N 1
ATOM 663 C CA . GLU A 1 224 ? 32.234 71.865 8.897 1.00 22.77 224 GLU A CA 1
ATOM 664 C C . GLU A 1 224 ? 31.209 71.190 9.749 1.00 23.15 224 GLU A C 1
ATOM 665 O O . GLU A 1 224 ? 30.996 71.556 10.907 1.00 21.19 224 GLU A O 1
ATOM 671 N N . ASP A 1 225 ? 30.528 70.193 9.210 1.00 21.79 225 ASP A N 1
ATOM 672 C CA . ASP A 1 225 ? 29.521 69.550 10.019 1.00 21.99 225 ASP A CA 1
ATOM 673 C C . ASP A 1 225 ? 30.133 68.705 11.160 1.00 21.82 225 ASP A C 1
ATOM 674 O O . ASP A 1 225 ? 29.613 68.696 12.307 1.00 18.34 225 ASP A O 1
ATOM 679 N N . LYS A 1 226 ? 31.261 68.055 10.874 1.00 23.10 226 LYS A N 1
ATOM 680 C CA A LYS A 1 226 ? 31.983 67.331 11.897 0.50 24.21 226 LYS A CA 1
ATOM 681 C CA B LYS A 1 226 ? 31.957 67.333 11.901 0.50 23.72 226 LYS A CA 1
ATOM 682 C C . LYS A 1 226 ? 32.384 68.288 13.000 1.00 25.19 226 LYS A C 1
ATOM 683 O O . LYS A 1 226 ? 32.276 67.965 14.224 1.00 25.02 226 LYS A O 1
ATOM 694 N N . ALA A 1 227 ? 32.878 69.451 12.619 1.00 25.12 227 ALA A N 1
ATOM 695 C CA . ALA A 1 227 ? 33.250 70.402 13.688 1.00 26.88 227 ALA A CA 1
ATOM 696 C C . ALA A 1 227 ? 32.035 70.886 14.520 1.00 24.26 227 ALA A C 1
ATOM 697 O O . ALA A 1 227 ? 32.090 71.009 15.740 1.00 24.36 227 ALA A O 1
ATOM 699 N N . LEU A 1 228 ? 30.926 71.172 13.873 1.00 22.46 228 LEU A N 1
ATOM 700 C CA . LEU A 1 228 ? 29.735 71.573 14.579 1.00 22.42 228 LEU A CA 1
ATOM 701 C C . LEU A 1 228 ? 29.326 70.476 15.552 1.00 23.83 228 LEU A C 1
ATOM 702 O O . LEU A 1 228 ? 29.017 70.712 16.720 1.00 22.93 228 LEU A O 1
ATOM 707 N N . VAL A 1 229 ? 29.357 69.259 15.073 1.00 25.11 229 VAL A N 1
ATOM 708 C CA . VAL A 1 229 ? 28.964 68.121 15.894 1.00 25.23 229 VAL A CA 1
ATOM 709 C C . VAL A 1 229 ? 29.909 68.000 17.097 1.00 28.64 229 VAL A C 1
ATOM 710 O O . VAL A 1 229 ? 29.418 67.815 18.202 1.00 26.19 229 VAL A O 1
ATOM 714 N N . ASP A 1 230 ? 31.221 68.205 16.896 1.00 26.91 230 ASP A N 1
ATOM 715 C CA . ASP A 1 230 ? 32.169 68.193 18.011 1.00 30.75 230 ASP A CA 1
ATOM 716 C C . ASP A 1 230 ? 31.975 69.348 18.999 1.00 30.18 230 ASP A C 1
ATOM 717 O O . ASP A 1 230 ? 32.098 69.147 20.209 1.00 28.99 230 ASP A O 1
ATOM 722 N N . GLY A 1 231 ? 31.657 70.535 18.494 1.00 27.69 231 GLY A N 1
ATOM 723 C CA . GLY A 1 231 ? 31.351 71.663 19.353 1.00 26.76 231 GLY A CA 1
ATOM 724 C C . GLY A 1 231 ? 30.112 71.395 20.191 1.00 25.00 231 GLY A C 1
ATOM 725 O O . GLY A 1 231 ? 30.066 71.699 21.392 1.00 23.15 231 GLY A O 1
ATOM 726 N N . VAL A 1 232 ? 29.092 70.830 19.588 1.00 24.78 232 VAL A N 1
ATOM 727 C CA . VAL A 1 232 ? 27.861 70.544 20.339 1.00 26.47 232 VAL A CA 1
ATOM 728 C C . VAL A 1 232 ? 28.195 69.570 21.454 1.00 28.48 232 VAL A C 1
ATOM 729 O O . VAL A 1 232 ? 27.832 69.788 22.620 1.00 28.86 232 VAL A O 1
ATOM 733 N N . ALA A 1 233 ? 28.988 68.558 21.109 1.00 28.69 233 ALA A N 1
ATOM 734 C CA . ALA A 1 233 ? 29.399 67.558 22.088 1.00 28.62 233 ALA A CA 1
ATOM 735 C C . ALA A 1 233 ? 30.213 68.175 23.220 1.00 31.89 233 ALA A C 1
ATOM 736 O O . ALA A 1 233 ? 29.993 67.844 24.388 1.00 38.65 233 ALA A O 1
ATOM 738 N N . ARG A 1 234 ? 31.108 69.091 22.904 1.00 30.25 234 ARG A N 1
ATOM 739 C CA . ARG A 1 234 ? 31.873 69.785 23.903 1.00 35.85 234 ARG A CA 1
ATOM 740 C C . ARG A 1 234 ? 30.971 70.562 24.862 1.00 33.95 234 ARG A C 1
ATOM 741 O O . ARG A 1 234 ? 31.095 70.451 26.070 1.00 33.44 234 ARG A O 1
ATOM 749 N N . VAL A 1 235 ? 30.048 71.324 24.325 1.00 30.03 235 VAL A N 1
ATOM 750 C CA . VAL A 1 235 ? 29.163 72.110 25.155 1.00 30.78 235 VAL A CA 1
ATOM 751 C C . VAL A 1 235 ? 28.269 71.221 26.041 1.00 34.24 235 VAL A C 1
ATOM 752 O O . VAL A 1 235 ? 28.108 71.476 27.220 1.00 33.53 235 VAL A O 1
ATOM 756 N N . LYS A 1 236 ? 27.737 70.139 25.507 1.00 35.09 236 LYS A N 1
ATOM 757 C CA . LYS A 1 236 ? 26.972 69.194 26.345 1.00 39.30 236 LYS A CA 1
ATOM 758 C C . LYS A 1 236 ? 27.771 68.504 27.459 1.00 39.49 236 LYS A C 1
ATOM 759 O O . LYS A 1 236 ? 27.212 68.183 28.515 1.00 46.86 236 LYS A O 1
ATOM 765 N N . ALA A 1 237 ? 29.030 68.192 27.199 1.00 38.03 237 ALA A N 1
ATOM 766 C CA . ALA A 1 237 ? 29.867 67.613 28.216 1.00 42.94 237 ALA A CA 1
ATOM 767 C C . ALA A 1 237 ? 30.128 68.667 29.306 1.00 48.06 237 ALA A C 1
ATOM 768 O O . ALA A 1 237 ? 30.040 68.340 30.490 1.00 58.01 237 ALA A O 1
ATOM 770 N N . ALA A 1 238 ? 30.489 69.897 28.918 1.00 43.63 238 ALA A N 1
ATOM 771 C CA . ALA A 1 238 ? 30.896 70.934 29.859 1.00 43.50 238 ALA A CA 1
ATOM 772 C C . ALA A 1 238 ? 29.769 71.495 30.652 1.00 45.05 238 ALA A C 1
ATOM 773 O O . ALA A 1 238 ? 30.000 71.964 31.742 1.00 44.02 238 ALA A O 1
ATOM 775 N N . SER A 1 239 ? 28.603 71.641 30.050 1.00 45.67 239 SER A N 1
ATOM 776 C CA . SER A 1 239 ? 27.443 72.204 30.770 1.00 49.30 239 SER A CA 1
ATOM 777 C C . SER A 1 239 ? 26.339 71.228 30.722 1.00 47.20 239 SER A C 1
ATOM 778 O O . SER A 1 239 ? 25.399 71.385 29.909 1.00 47.28 239 SER A O 1
ATOM 781 N N . THR A 1 240 ? 26.461 70.212 31.577 1.00 47.59 240 THR A N 1
ATOM 782 C CA . THR A 1 240 ? 25.549 69.059 31.545 1.00 45.60 240 THR A CA 1
ATOM 783 C C . THR A 1 240 ? 24.084 69.493 31.713 1.00 46.74 240 THR A C 1
ATOM 784 O O . THR A 1 240 ? 23.726 70.339 32.548 1.00 43.08 240 THR A O 1
ATOM 788 N N . GLY A 1 241 ? 23.264 68.969 30.816 1.00 48.75 241 GLY A N 1
ATOM 789 C CA . GLY A 1 241 ? 21.858 69.280 30.773 1.00 52.58 241 GLY A CA 1
ATOM 790 C C . GLY A 1 241 ? 21.466 70.712 30.387 1.00 53.01 241 GLY A C 1
ATOM 791 O O . GLY A 1 241 ? 20.278 71.018 30.426 1.00 57.68 241 GLY A O 1
ATOM 792 N N . ASP A 1 242 ? 22.418 71.587 30.030 1.00 46.53 242 ASP A N 1
ATOM 793 C CA . ASP A 1 242 ? 22.097 73.028 29.861 1.00 43.69 242 ASP A CA 1
ATOM 794 C C . ASP A 1 242 ? 21.693 73.314 28.439 1.00 38.45 242 ASP A C 1
ATOM 795 O O . ASP A 1 242 ? 22.544 73.468 27.543 1.00 32.10 242 ASP A O 1
ATOM 800 N N . GLU A 1 243 ? 20.387 73.386 28.227 1.00 36.99 243 GLU A N 1
ATOM 801 C CA . GLU A 1 243 ? 19.862 73.570 26.888 1.00 36.85 243 GLU A CA 1
ATOM 802 C C . GLU A 1 243 ? 20.141 74.998 26.381 1.00 34.35 243 GLU A C 1
ATOM 803 O O . GLU A 1 243 ? 20.170 75.250 25.185 1.00 29.19 243 GLU A O 1
ATOM 809 N N . PHE A 1 244 ? 20.278 75.950 27.297 1.00 29.84 244 PHE A N 1
ATOM 810 C CA . PHE A 1 244 ? 20.568 77.301 26.860 1.00 29.42 244 PHE A CA 1
ATOM 811 C C . PHE A 1 244 ? 21.973 77.414 26.221 1.00 29.24 244 PHE A C 1
ATOM 812 O O . PHE A 1 244 ? 22.145 77.984 25.135 1.00 26.36 244 PHE A O 1
ATOM 820 N N . ALA A 1 245 ? 22.956 76.838 26.905 1.00 29.56 245 ALA A N 1
ATOM 821 C CA . ALA A 1 245 ? 24.308 76.795 26.395 1.00 30.14 245 ALA A CA 1
ATOM 822 C C . ALA A 1 245 ? 24.330 76.160 24.983 1.00 27.40 245 ALA A C 1
ATOM 823 O O . ALA A 1 245 ? 25.046 76.615 24.133 1.00 23.11 245 ALA A O 1
ATOM 825 N N . LEU A 1 246 ? 23.565 75.086 24.802 1.00 28.11 246 LEU A N 1
ATOM 826 C CA . LEU A 1 246 ? 23.525 74.366 23.524 1.00 28.23 246 LEU A CA 1
ATOM 827 C C . LEU A 1 246 ? 22.923 75.276 22.478 1.00 25.14 246 LEU A C 1
ATOM 828 O O . LEU A 1 246 ? 23.466 75.425 21.425 1.00 24.84 246 LEU A O 1
ATOM 833 N N . GLY A 1 247 ? 21.801 75.910 22.795 1.00 22.67 247 GLY A N 1
ATOM 834 C CA . GLY A 1 247 ? 21.125 76.772 21.854 1.00 22.09 247 GLY A CA 1
ATOM 835 C C . GLY A 1 247 ? 21.990 77.921 21.498 1.00 21.74 247 GLY A C 1
ATOM 836 O O . GLY A 1 247 ? 22.083 78.356 20.327 1.00 23.71 247 GLY A O 1
ATOM 837 N N . ASN A 1 248 ? 22.706 78.425 22.470 1.00 22.87 248 ASN A N 1
ATOM 838 C CA . ASN A 1 248 ? 23.553 79.571 22.217 1.00 22.59 248 ASN A CA 1
ATOM 839 C C . ASN A 1 248 ? 24.768 79.277 21.293 1.00 23.49 248 ASN A C 1
ATOM 840 O O . ASN A 1 248 ? 25.115 80.051 20.395 1.00 21.50 248 ASN A O 1
ATOM 845 N N . TYR A 1 249 ? 25.387 78.125 21.499 1.00 22.76 249 TYR A N 1
ATOM 846 C CA . TYR A 1 249 ? 26.411 77.657 20.592 1.00 22.46 249 TYR A CA 1
ATOM 847 C C . TYR A 1 249 ? 25.887 77.450 19.126 1.00 21.48 249 TYR A C 1
ATOM 848 O O . TYR A 1 249 ? 26.438 77.962 18.170 1.00 21.07 249 TYR A O 1
ATOM 857 N N . LEU A 1 250 ? 24.784 76.750 18.974 1.00 21.21 250 LEU A N 1
ATOM 858 C CA . LEU A 1 250 ? 24.227 76.554 17.632 1.00 19.68 250 LEU A CA 1
ATOM 859 C C . LEU A 1 250 ? 23.885 77.904 16.963 1.00 20.01 250 LEU A C 1
ATOM 860 O O . LEU A 1 250 ? 24.107 78.114 15.789 1.00 20.33 250 LEU A O 1
ATOM 865 N N . ASP A 1 251 ? 23.294 78.802 17.729 1.00 20.61 251 ASP A N 1
ATOM 866 C CA . ASP A 1 251 ? 22.937 80.171 17.315 1.00 23.58 251 ASP A CA 1
ATOM 867 C C . ASP A 1 251 ? 24.169 80.874 16.781 1.00 22.65 251 ASP A C 1
ATOM 868 O O . ASP A 1 251 ? 24.111 81.505 15.706 1.00 21.32 251 ASP A O 1
ATOM 873 N N . SER A 1 252 ? 25.275 80.769 17.500 1.00 23.88 252 SER A N 1
ATOM 874 C CA . SER A 1 252 ? 26.563 81.403 17.097 1.00 26.82 252 SER A CA 1
ATOM 875 C C . SER A 1 252 ? 27.085 80.847 15.789 1.00 29.35 252 SER A C 1
ATOM 876 O O . SER A 1 252 ? 27.776 81.568 15.074 1.00 27.29 252 SER A O 1
ATOM 879 N N . LYS A 1 253 ? 26.749 79.600 15.440 1.00 26.90 253 LYS A N 1
ATOM 880 C CA . LYS A 1 253 ? 27.118 79.070 14.134 1.00 23.73 253 LYS A CA 1
ATOM 881 C C . LYS A 1 253 ? 26.087 79.295 13.040 1.00 25.54 253 LYS A C 1
ATOM 882 O O . LYS A 1 253 ? 26.221 78.701 11.977 1.00 23.12 253 LYS A O 1
ATOM 888 N N . GLY A 1 254 ? 25.024 80.067 13.289 1.00 23.92 254 GLY A N 1
ATOM 889 C CA . GLY A 1 254 ? 24.040 80.354 12.268 1.00 21.98 254 GLY A CA 1
ATOM 890 C C . GLY A 1 254 ? 23.003 79.212 12.102 1.00 20.06 254 GLY A C 1
ATOM 891 O O . GLY A 1 254 ? 22.133 79.307 11.254 1.00 17.76 254 GLY A O 1
ATOM 892 N N . VAL A 1 255 ? 23.044 78.192 12.962 1.00 18.76 255 VAL A N 1
ATOM 893 C CA . VAL A 1 255 ? 22.120 77.034 12.873 1.00 17.67 255 VAL A CA 1
ATOM 894 C C . VAL A 1 255 ? 20.774 77.336 13.609 1.00 18.12 255 VAL A C 1
ATOM 895 O O . VAL A 1 255 ? 20.432 76.787 14.661 1.00 16.63 255 VAL A O 1
ATOM 899 N N . THR A 1 256 ? 20.050 78.266 13.024 1.00 17.03 256 THR A N 1
ATOM 900 C CA . THR A 1 256 ? 19.000 78.973 13.760 1.00 19.48 256 THR A CA 1
ATOM 901 C C . THR A 1 256 ? 17.818 78.044 14.180 1.00 17.90 256 THR A C 1
ATOM 902 O O . THR A 1 256 ? 17.267 78.205 15.274 1.00 18.85 256 THR A O 1
ATOM 906 N N . VAL A 1 257 ? 17.461 77.072 13.354 1.00 16.24 257 VAL A N 1
ATOM 907 C CA . VAL A 1 257 ? 16.364 76.130 13.705 1.00 17.23 257 VAL A CA 1
ATOM 908 C C . VAL A 1 257 ? 16.806 75.249 14.916 1.00 18.99 257 VAL A C 1
ATOM 909 O O . VAL A 1 257 ? 16.018 75.015 15.847 1.00 19.08 257 VAL A O 1
ATOM 913 N N . ALA A 1 258 ? 18.059 74.753 14.901 1.00 21.35 258 ALA A N 1
ATOM 914 C CA . ALA A 1 258 ? 18.543 73.914 15.989 1.00 20.48 258 ALA A CA 1
ATOM 915 C C . ALA A 1 258 ? 18.652 74.777 17.256 1.00 21.41 258 ALA A C 1
ATOM 916 O O . ALA A 1 258 ? 18.380 74.290 18.365 1.00 19.71 258 ALA A O 1
ATOM 918 N N . ALA A 1 259 ? 19.085 76.040 17.107 1.00 20.86 259 ALA A N 1
ATOM 919 C CA . ALA A 1 259 ? 19.145 76.962 18.260 1.00 20.06 259 ALA A CA 1
ATOM 920 C C . ALA A 1 259 ? 17.751 77.136 18.848 1.00 21.74 259 ALA A C 1
ATOM 921 O O . ALA A 1 259 ? 17.545 77.068 20.056 1.00 23.62 259 ALA A O 1
ATOM 923 N N . MET A 1 260 ? 16.793 77.363 18.000 1.00 19.54 260 MET A N 1
ATOM 924 C CA . MET A 1 260 ? 15.370 77.483 18.390 1.00 20.55 260 MET A CA 1
ATOM 925 C C . MET A 1 260 ? 14.903 76.278 19.122 1.00 21.49 260 MET A C 1
ATOM 926 O O . MET A 1 260 ? 14.271 76.453 20.195 1.00 20.35 260 MET A O 1
ATOM 931 N N . ASP A 1 261 ? 15.216 75.065 18.648 1.00 21.98 261 ASP A N 1
ATOM 932 C CA . ASP A 1 261 ? 14.782 73.837 19.364 1.00 23.26 261 ASP A CA 1
ATOM 933 C C . ASP A 1 261 ? 15.367 73.775 20.786 1.00 23.76 261 ASP A C 1
ATOM 934 O O . ASP A 1 261 ? 14.688 73.376 21.759 1.00 25.16 261 ASP A O 1
ATOM 939 N N . ALA A 1 262 ? 16.661 74.064 20.909 1.00 22.50 262 ALA A N 1
ATOM 940 C CA . ALA A 1 262 ? 17.300 73.993 22.225 1.00 25.17 262 ALA A CA 1
ATOM 941 C C . ALA A 1 262 ? 16.768 75.064 23.148 1.00 24.94 262 ALA A C 1
ATOM 942 O O . ALA A 1 262 ? 16.522 74.809 24.293 1.00 25.27 262 ALA A O 1
ATOM 944 N N . TYR A 1 263 ? 16.628 76.282 22.641 1.00 22.32 263 TYR A N 1
ATOM 945 C CA . TYR A 1 263 ? 16.070 77.320 23.436 1.00 23.31 263 TYR A CA 1
ATOM 946 C C . TYR A 1 263 ? 14.669 76.962 23.927 1.00 25.30 263 TYR A C 1
ATOM 947 O O . TYR A 1 263 ? 14.355 77.217 25.101 1.00 24.68 263 TYR A O 1
ATOM 956 N N . ARG A 1 264 ? 13.820 76.413 23.049 1.00 23.24 264 ARG A N 1
ATOM 957 C CA . ARG A 1 264 ? 12.460 76.053 23.454 1.00 27.46 264 ARG A CA 1
ATOM 958 C C . ARG A 1 264 ? 12.478 75.059 24.628 1.00 28.81 264 ARG A C 1
ATOM 959 O O . ARG A 1 264 ? 11.652 75.124 25.539 1.00 28.41 264 ARG A O 1
ATOM 967 N N . LYS A 1 265 ? 13.450 74.160 24.615 1.00 31.46 265 LYS A N 1
ATOM 968 C CA . LYS A 1 265 ? 13.591 73.202 25.695 1.00 31.27 265 LYS A CA 1
ATOM 969 C C . LYS A 1 265 ? 14.013 73.910 26.932 1.00 33.17 265 LYS A C 1
ATOM 970 O O . LYS A 1 265 ? 13.489 73.646 28.004 1.00 32.36 265 LYS A O 1
ATOM 976 N N . HIS A 1 266 ? 14.972 74.824 26.802 1.00 28.63 266 HIS A N 1
ATOM 977 C CA . HIS A 1 266 ? 15.400 75.559 27.944 1.00 27.35 266 HIS A CA 1
ATOM 978 C C . HIS A 1 266 ? 14.249 76.277 28.603 1.00 29.81 266 HIS A C 1
ATOM 979 O O . HIS A 1 266 ? 14.070 76.206 29.824 1.00 30.25 266 HIS A O 1
ATOM 986 N N . PHE A 1 267 ? 13.482 77.010 27.829 1.00 28.83 267 PHE A N 1
ATOM 987 C CA . PHE A 1 267 ? 12.473 77.869 28.424 1.00 33.64 267 PHE A CA 1
ATOM 988 C C . PHE A 1 267 ? 11.276 77.087 28.918 1.00 38.28 267 PHE A C 1
ATOM 989 O O . PHE A 1 267 ? 10.579 77.553 29.795 1.00 36.26 267 PHE A O 1
ATOM 997 N N . ALA A 1 268 ? 11.054 75.910 28.345 1.00 41.29 268 ALA A N 1
ATOM 998 C CA . ALA A 1 268 ? 10.032 74.990 28.830 1.00 41.71 268 ALA A CA 1
ATOM 999 C C . ALA A 1 268 ? 10.376 74.560 30.238 1.00 44.08 268 ALA A C 1
ATOM 1000 O O . ALA A 1 268 ? 9.493 74.498 31.063 1.00 46.33 268 ALA A O 1
ATOM 1002 N N . SER A 1 269 ? 11.639 74.305 30.570 1.00 44.70 269 SER A N 1
ATOM 1003 C CA . SER A 1 269 ? 11.884 73.975 31.966 1.00 43.83 269 SER A CA 1
ATOM 1004 C C . SER A 1 269 ? 12.335 75.147 32.845 1.00 43.17 269 SER A C 1
ATOM 1005 O O . SER A 1 269 ? 12.306 75.006 34.034 1.00 40.21 269 SER A O 1
ATOM 1008 N N . HIS A 1 270 ? 12.742 76.287 32.290 1.00 38.36 270 HIS A N 1
ATOM 1009 C CA . HIS A 1 270 ? 13.064 77.500 33.085 1.00 39.63 270 HIS A CA 1
ATOM 1010 C C . HIS A 1 270 ? 12.294 78.667 32.525 1.00 38.23 270 HIS A C 1
ATOM 1011 O O . HIS A 1 270 ? 12.858 79.581 31.913 1.00 34.03 270 HIS A O 1
ATOM 1018 N N . LYS A 1 271 ? 10.993 78.612 32.691 1.00 38.03 271 LYS A N 1
ATOM 1019 C CA . LYS A 1 271 ? 10.097 79.594 32.122 1.00 41.38 271 LYS A CA 1
ATOM 1020 C C . LYS A 1 271 ? 10.384 81.037 32.659 1.00 37.98 271 LYS A C 1
ATOM 1021 O O . LYS A 1 271 ? 10.056 82.031 31.993 1.00 34.79 271 LYS A O 1
ATOM 1027 N N . ASP A 1 272 ? 11.018 81.123 33.817 1.00 34.45 272 ASP A N 1
ATOM 1028 C CA . ASP A 1 272 ? 11.263 82.386 34.486 1.00 37.91 272 ASP A CA 1
ATOM 1029 C C . ASP A 1 272 ? 12.625 83.002 34.138 1.00 35.05 272 ASP A C 1
ATOM 1030 O O . ASP A 1 272 ? 13.031 84.020 34.723 1.00 34.07 272 ASP A O 1
ATOM 1035 N N . ASP A 1 273 ? 13.366 82.415 33.213 1.00 32.63 273 ASP A N 1
ATOM 1036 C CA . ASP A 1 273 ? 14.695 82.931 32.846 1.00 31.76 273 ASP A CA 1
ATOM 1037 C C . ASP A 1 273 ? 14.550 84.098 31.832 1.00 32.51 273 ASP A C 1
ATOM 1038 O O . ASP A 1 273 ? 14.980 84.009 30.678 1.00 31.42 273 ASP A O 1
ATOM 1043 N N . ASN A 1 274 ? 13.991 85.209 32.274 1.00 29.52 274 ASN A N 1
ATOM 1044 C CA . ASN A 1 274 ? 13.535 86.246 31.363 1.00 30.14 274 ASN A CA 1
ATOM 1045 C C . ASN A 1 274 ? 14.686 86.968 30.733 1.00 30.02 274 ASN A C 1
ATOM 1046 O O . ASN A 1 274 ? 14.564 87.468 29.640 1.00 31.66 274 ASN A O 1
ATOM 1051 N N . ASP A 1 275 ? 15.793 87.053 31.426 1.00 30.13 275 ASP A N 1
ATOM 1052 C CA . ASP A 1 275 ? 16.986 87.733 30.903 1.00 30.39 275 ASP A CA 1
ATOM 1053 C C . ASP A 1 275 ? 17.516 87.111 29.578 1.00 27.17 275 ASP A C 1
ATOM 1054 O O . ASP A 1 275 ? 18.071 87.813 28.784 1.00 27.01 275 ASP A O 1
ATOM 1059 N N . MET A 1 276 ? 17.324 85.816 29.360 1.00 25.05 276 MET A N 1
ATOM 1060 C CA . MET A 1 276 ? 17.792 85.180 28.152 1.00 25.69 276 MET A CA 1
ATOM 1061 C C . MET A 1 276 ? 16.723 85.131 27.101 1.00 23.52 276 MET A C 1
ATOM 1062 O O . MET A 1 276 ? 17.015 84.897 25.906 1.00 23.94 276 MET A O 1
ATOM 1067 N N . ARG A 1 277 ? 15.481 85.359 27.503 1.00 22.96 277 ARG A N 1
ATOM 1068 C CA . ARG A 1 277 ? 14.339 85.289 26.571 1.00 24.02 277 ARG A CA 1
ATOM 1069 C C . ARG A 1 277 ? 14.458 86.140 25.309 1.00 23.95 277 ARG A C 1
ATOM 1070 O O . ARG A 1 277 ? 14.050 85.690 24.222 1.00 24.34 277 ARG A O 1
ATOM 1078 N N . PRO A 1 278 ? 15.066 87.346 25.391 1.00 24.09 278 PRO A N 1
ATOM 1079 C CA . PRO A 1 278 ? 15.222 88.018 24.091 1.00 24.67 278 PRO A CA 1
ATOM 1080 C C . PRO A 1 278 ? 15.966 87.255 22.982 1.00 23.98 278 PRO A C 1
ATOM 1081 O O . PRO A 1 278 ? 15.760 87.572 21.835 1.00 22.62 278 PRO A O 1
ATOM 1085 N N . LEU A 1 279 ? 16.821 86.280 23.324 1.00 22.90 279 LEU A N 1
ATOM 1086 C CA . LEU A 1 279 ? 17.481 85.472 22.316 1.00 24.01 279 LEU A CA 1
ATOM 1087 C C . LEU A 1 279 ? 16.483 84.557 21.648 1.00 23.55 279 LEU A C 1
ATOM 1088 O O . LEU A 1 279 ? 16.635 84.268 20.465 1.00 24.15 279 LEU A O 1
ATOM 1093 N N . LEU A 1 280 ? 15.446 84.104 22.378 1.00 23.65 280 LEU A N 1
ATOM 1094 C CA . LEU A 1 280 ? 14.405 83.286 21.762 1.00 22.66 280 LEU A CA 1
ATOM 1095 C C . LEU A 1 280 ? 13.471 84.152 20.920 1.00 23.86 280 LEU A C 1
ATOM 1096 O O . LEU A 1 280 ? 13.166 83.802 19.765 1.00 23.07 280 LEU A O 1
ATOM 1101 N N . ILE A 1 281 ? 13.139 85.325 21.417 1.00 22.35 281 ILE A N 1
ATOM 1102 C CA . ILE A 1 281 ? 12.389 86.275 20.674 1.00 21.89 281 ILE A CA 1
ATOM 1103 C C . ILE A 1 281 ? 13.100 86.552 19.327 1.00 25.62 281 ILE A C 1
ATOM 1104 O O . ILE A 1 281 ? 12.461 86.485 18.267 1.00 23.07 281 ILE A O 1
ATOM 1109 N N . LYS A 1 282 ? 14.415 86.784 19.368 1.00 27.72 282 LYS A N 1
ATOM 1110 C CA A LYS A 1 282 ? 15.190 87.161 18.197 0.50 27.59 282 LYS A CA 1
ATOM 1111 C CA B LYS A 1 282 ? 15.172 87.169 18.152 0.50 28.65 282 LYS A CA 1
ATOM 1112 C C . LYS A 1 282 ? 15.259 85.986 17.172 1.00 25.68 282 LYS A C 1
ATOM 1113 O O . LYS A 1 282 ? 15.260 86.171 15.937 1.00 23.55 282 LYS A O 1
ATOM 1124 N N . THR A 1 283 ? 15.294 84.777 17.678 1.00 25.31 283 THR A N 1
ATOM 1125 C CA . THR A 1 283 ? 15.268 83.616 16.867 1.00 25.71 283 THR A CA 1
ATOM 1126 C C . THR A 1 283 ? 13.951 83.534 16.076 1.00 26.10 283 THR A C 1
ATOM 1127 O O . THR A 1 283 ? 13.946 83.278 14.847 1.00 21.60 283 THR A O 1
ATOM 1131 N N . TYR A 1 284 ? 12.840 83.761 16.766 1.00 25.15 284 TYR A N 1
ATOM 1132 C CA . TYR A 1 284 ? 11.549 83.739 16.093 1.00 23.88 284 TYR A CA 1
ATOM 1133 C C . TYR A 1 284 ? 11.480 84.847 15.090 1.00 24.04 284 TYR A C 1
ATOM 1134 O O . TYR A 1 284 ? 10.969 84.659 14.009 1.00 20.97 284 TYR A O 1
ATOM 1143 N N . ASN A 1 285 ? 12.029 86.013 15.442 1.00 23.91 285 ASN A N 1
ATOM 1144 C CA . ASN A 1 285 ? 12.052 87.149 14.534 1.00 25.82 285 ASN A CA 1
ATOM 1145 C C . ASN A 1 285 ? 12.917 86.924 13.264 1.00 25.68 285 ASN A C 1
ATOM 1146 O O . ASN A 1 285 ? 12.485 87.192 12.144 1.00 24.95 285 ASN A O 1
ATOM 1151 N N . ASP A 1 286 ? 14.086 86.372 13.442 1.00 24.70 286 ASP A N 1
ATOM 1152 C CA . ASP A 1 286 ? 14.913 85.961 12.355 1.00 29.18 286 ASP A CA 1
ATOM 1153 C C . ASP A 1 286 ? 14.265 84.952 11.334 1.00 26.82 286 ASP A C 1
ATOM 1154 O O . ASP A 1 286 ? 14.498 85.069 10.186 1.00 27.12 286 ASP A O 1
ATOM 1159 N N . LEU A 1 287 ? 13.558 83.941 11.830 1.00 23.37 287 LEU A N 1
ATOM 1160 C CA . LEU A 1 287 ? 12.838 82.965 11.039 1.00 24.18 287 LEU A CA 1
ATOM 1161 C C . LEU A 1 287 ? 11.528 83.515 10.476 1.00 21.96 287 LEU A C 1
ATOM 1162 O O . LEU A 1 287 ? 10.878 82.823 9.765 1.00 19.59 287 LEU A O 1
ATOM 1167 N N . LYS A 1 288 ? 11.192 84.756 10.834 1.00 23.65 288 LYS A N 1
ATOM 1168 C CA . LYS A 1 288 ? 9.917 85.473 10.580 1.00 25.23 288 LYS A CA 1
ATOM 1169 C C . LYS A 1 288 ? 8.709 84.761 11.048 1.00 24.07 288 LYS A C 1
ATOM 1170 O O . LYS A 1 288 ? 7.705 84.753 10.382 1.00 26.50 288 LYS A O 1
ATOM 1176 N N . LEU A 1 289 ? 8.789 84.103 12.205 1.00 24.71 289 LEU A N 1
ATOM 1177 C CA . LEU A 1 289 ? 7.669 83.424 12.781 1.00 24.03 289 LEU A CA 1
ATOM 1178 C C . LEU A 1 289 ? 6.901 84.480 13.585 1.00 27.17 289 LEU A C 1
ATOM 1179 O O . LEU A 1 289 ? 7.072 84.618 14.803 1.00 24.53 289 LEU A O 1
ATOM 1184 N N . ARG A 1 290 ? 6.049 85.224 12.894 1.00 28.37 290 ARG A N 1
ATOM 1185 C CA . ARG A 1 290 ? 5.358 86.406 13.513 1.00 32.27 290 ARG A CA 1
ATOM 1186 C C . ARG A 1 290 ? 4.546 86.116 14.761 1.00 31.11 290 ARG A C 1
ATOM 1187 O O . ARG A 1 290 ? 4.723 86.754 15.781 1.00 29.95 290 ARG A O 1
ATOM 1195 N N . ASP A 1 291 ? 3.705 85.101 14.719 1.00 29.33 291 ASP A N 1
ATOM 1196 C CA . ASP A 1 291 ? 2.869 84.795 15.868 1.00 32.09 291 ASP A CA 1
ATOM 1197 C C . ASP A 1 291 ? 3.674 84.329 17.050 1.00 29.21 291 ASP A C 1
ATOM 1198 O O . ASP A 1 291 ? 3.402 84.687 18.193 1.00 27.93 291 ASP A O 1
ATOM 1203 N N . LEU A 1 292 ? 4.648 83.485 16.795 1.00 24.93 292 LEU A N 1
ATOM 1204 C CA . LEU A 1 292 ? 5.509 83.031 17.880 1.00 25.25 292 LEU A CA 1
ATOM 1205 C C . LEU A 1 292 ? 6.299 84.146 18.532 1.00 23.76 292 LEU A C 1
ATOM 1206 O O . LEU A 1 292 ? 6.438 84.194 19.766 1.00 25.10 292 LEU A O 1
ATOM 1211 N N . ARG A 1 293 ? 6.805 85.018 17.705 1.00 22.85 293 ARG A N 1
ATOM 1212 C CA . ARG A 1 293 ? 7.533 86.156 18.175 1.00 27.39 293 ARG A CA 1
ATOM 1213 C C . ARG A 1 293 ? 6.640 87.025 19.080 1.00 27.66 293 ARG A C 1
ATOM 1214 O O . ARG A 1 293 ? 7.028 87.442 20.155 1.00 25.06 293 ARG A O 1
ATOM 1222 N N . GLN A 1 294 ? 5.446 87.300 18.602 1.00 29.83 294 GLN A N 1
ATOM 1223 C CA . GLN A 1 294 ? 4.497 88.119 19.361 1.00 29.19 294 GLN A CA 1
ATOM 1224 C C . GLN A 1 294 ? 4.163 87.468 20.661 1.00 28.35 294 GLN A C 1
ATOM 1225 O O . GLN A 1 294 ? 4.095 88.124 21.698 1.00 27.46 294 GLN A O 1
ATOM 1231 N N . LYS A 1 295 ? 3.898 86.172 20.639 1.00 25.48 295 LYS A N 1
ATOM 1232 C CA . LYS A 1 295 ? 3.631 85.499 21.878 1.00 28.28 295 LYS A CA 1
ATOM 1233 C C . LYS A 1 295 ? 4.779 85.562 22.864 1.00 28.04 295 LYS A C 1
ATOM 1234 O O . LYS A 1 295 ? 4.580 85.764 24.053 1.00 27.60 295 LYS A O 1
ATOM 1240 N N . GLU A 1 296 ? 5.996 85.303 22.368 1.00 25.27 296 GLU A N 1
ATOM 1241 C CA . GLU A 1 296 ? 7.172 85.288 23.241 1.00 24.98 296 GLU A CA 1
ATOM 1242 C C . GLU A 1 296 ? 7.431 86.632 23.821 1.00 24.37 296 GLU A C 1
ATOM 1243 O O . GLU A 1 296 ? 7.798 86.772 24.977 1.00 25.68 296 GLU A O 1
ATOM 1249 N N . ALA A 1 297 ? 7.254 87.648 23.003 1.00 26.14 297 ALA A N 1
ATOM 1250 C CA . ALA A 1 297 ? 7.371 89.037 23.482 1.00 26.53 297 ALA A CA 1
ATOM 1251 C C . ALA A 1 297 ? 6.338 89.367 24.576 1.00 29.30 297 ALA A C 1
ATOM 1252 O O . ALA A 1 297 ? 6.641 90.117 25.520 1.00 28.26 297 ALA A O 1
ATOM 1254 N N . LEU A 1 298 ? 5.135 88.817 24.440 1.00 29.69 298 LEU A N 1
ATOM 1255 C CA . LEU A 1 298 ? 4.122 89.006 25.438 1.00 31.27 298 LEU A CA 1
ATOM 1256 C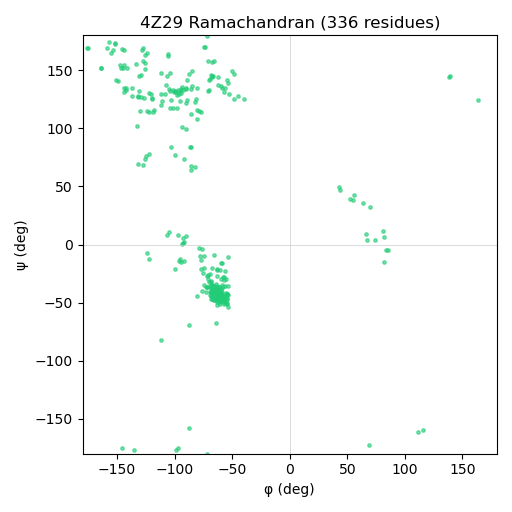 C . LEU A 1 298 ? 4.543 88.324 26.734 1.00 31.53 298 LEU A C 1
ATOM 1257 O O . LEU A 1 298 ? 4.400 88.916 27.842 1.00 29.56 298 LEU A O 1
ATOM 1262 N N . VAL A 1 299 ? 5.056 87.100 26.650 1.00 29.99 299 VAL A N 1
ATOM 1263 C CA . VAL A 1 299 ? 5.588 86.438 27.854 1.00 31.85 299 VAL A CA 1
ATOM 1264 C C . VAL A 1 299 ? 6.654 87.348 28.525 1.00 32.77 299 VAL A C 1
ATOM 1265 O O . VAL A 1 299 ? 6.636 87.608 29.751 1.00 32.49 299 VAL A O 1
ATOM 1269 N N . TYR A 1 300 ? 7.605 87.815 27.729 1.00 30.51 300 TYR A N 1
ATOM 1270 C CA . TYR A 1 300 ? 8.656 88.665 28.293 1.00 29.03 300 TYR A CA 1
ATOM 1271 C C . TYR A 1 300 ? 8.059 89.860 29.047 1.00 31.52 300 TYR A C 1
ATOM 1272 O O . TYR A 1 300 ? 8.460 90.168 30.173 1.00 30.19 300 TYR A O 1
ATOM 1281 N N . ASN A 1 301 ? 7.162 90.579 28.387 1.00 32.94 301 ASN A N 1
ATOM 1282 C CA . ASN A 1 301 ? 6.503 91.722 28.999 1.00 37.84 301 ASN A CA 1
ATOM 1283 C C . ASN A 1 301 ? 5.701 91.384 30.212 1.00 38.57 301 ASN A C 1
ATOM 1284 O O . ASN A 1 301 ? 5.826 92.071 31.200 1.00 35.54 301 ASN A O 1
ATOM 1289 N N . GLU A 1 302 ? 4.880 90.350 30.141 1.00 38.18 302 GLU A N 1
ATOM 1290 C CA . GLU A 1 302 ? 4.131 89.912 31.323 1.00 43.75 302 GLU A CA 1
ATOM 1291 C C . GLU A 1 302 ? 5.155 89.628 32.485 1.00 43.64 302 GLU A C 1
ATOM 1292 O O . GLU A 1 302 ? 4.930 90.078 33.622 1.00 38.85 302 GLU A O 1
ATOM 1298 N N . GLN A 1 303 ? 6.305 88.991 32.197 1.00 39.83 303 GLN A N 1
ATOM 1299 C CA . GLN A 1 303 ? 7.272 88.735 33.278 1.00 43.88 303 GLN A CA 1
ATOM 1300 C C . GLN A 1 303 ? 7.915 89.987 33.814 1.00 44.48 303 GLN A C 1
ATOM 1301 O O . GLN A 1 303 ? 8.126 90.088 34.985 1.00 44.59 303 GLN A O 1
ATOM 1307 N N . LEU A 1 304 ? 8.101 90.988 32.976 1.00 46.27 304 LEU A N 1
ATOM 1308 C CA . LEU A 1 304 ? 8.576 92.273 33.454 1.00 47.95 304 LEU A CA 1
ATOM 1309 C C . LEU A 1 304 ? 7.564 92.845 34.391 1.00 51.40 304 LEU A C 1
ATOM 1310 O O . LEU A 1 304 ? 7.912 93.264 35.496 1.00 48.30 304 LEU A O 1
ATOM 1315 N N . GLU A 1 305 ? 6.311 92.888 33.899 1.00 54.42 305 GLU A N 1
ATOM 1316 C CA . GLU A 1 305 ? 5.134 93.398 34.632 1.00 59.25 305 GLU A CA 1
ATOM 1317 C C . GLU A 1 305 ? 4.873 92.680 35.957 1.00 59.23 305 GLU A C 1
ATOM 1318 O O . GLU A 1 305 ? 4.381 93.317 36.867 1.00 68.51 305 GLU A O 1
ATOM 1324 N N . GLY A 1 306 ? 5.216 91.400 36.098 1.00 56.73 306 GLY A N 1
ATOM 1325 C CA . GLY A 1 306 ? 5.136 90.720 37.428 1.00 58.70 306 GLY A CA 1
ATOM 1326 C C . GLY A 1 306 ? 6.065 91.193 38.560 1.00 55.72 306 GLY A C 1
ATOM 1327 O O . GLY A 1 306 ? 5.940 90.796 39.699 1.00 59.74 306 GLY A O 1
ATOM 1328 N N . ASN A 1 307 ? 7.010 92.053 38.248 1.00 54.54 307 ASN A N 1
ATOM 1329 C CA . ASN A 1 307 ? 7.912 92.586 39.246 1.00 57.06 307 ASN A CA 1
ATOM 1330 C C . ASN A 1 307 ? 7.173 93.363 40.377 1.00 56.23 307 ASN A C 1
ATOM 1331 O O . ASN A 1 307 ? 6.268 94.159 40.084 1.00 54.16 307 ASN A O 1
ATOM 1336 N N . PRO A 1 308 ? 7.560 93.154 41.673 1.00 57.37 308 PRO A N 1
ATOM 1337 C CA . PRO A 1 308 ? 6.923 93.900 42.773 1.00 58.02 308 PRO A CA 1
ATOM 1338 C C . PRO A 1 308 ? 6.841 95.440 42.510 1.00 58.81 308 PRO A C 1
ATOM 1339 O O . PRO A 1 308 ? 7.888 96.033 42.230 1.00 53.52 308 PRO A O 1
ATOM 1343 N N . GLY A 1 309 ? 5.640 96.053 42.578 1.00 58.29 309 GLY A N 1
ATOM 1344 C CA . GLY A 1 309 ? 5.440 97.530 42.328 1.00 58.76 309 GLY A CA 1
ATOM 1345 C C . GLY A 1 309 ? 5.312 98.094 40.888 1.00 59.44 309 GLY A C 1
ATOM 1346 O O . GLY A 1 309 ? 4.870 99.215 40.723 1.00 57.72 309 GLY A O 1
ATOM 1347 N N . PHE A 1 310 ? 5.684 97.308 39.862 1.00 57.24 310 PHE A N 1
ATOM 1348 C CA . PHE A 1 310 ? 5.835 97.754 38.419 1.00 61.19 310 PHE A CA 1
ATOM 1349 C C . PHE A 1 310 ? 4.574 98.364 37.718 1.00 61.25 310 PHE A C 1
ATOM 1350 O O . PHE A 1 310 ? 4.677 99.352 36.964 1.00 58.72 310 PHE A O 1
ATOM 1358 N N . SER A 1 311 ? 3.400 97.769 37.966 1.00 63.48 311 SER A N 1
ATOM 1359 C CA . SER A 1 311 ? 2.121 98.199 37.348 1.00 66.02 311 SER A CA 1
ATOM 1360 C C . SER A 1 311 ? 1.183 98.767 38.399 1.00 64.05 311 SER A C 1
ATOM 1361 O O . SER A 1 311 ? 0.731 98.025 39.274 1.00 65.95 311 SER A O 1
ATOM 1364 N N . LYS B 1 137 ? 32.520 91.931 1.468 1.00 90.75 137 LYS B N 1
ATOM 1365 C CA . LYS B 1 137 ? 33.393 92.422 2.556 1.00 88.33 137 LYS B CA 1
ATOM 1366 C C . LYS B 1 137 ? 32.580 93.275 3.550 1.00 88.18 137 LYS B C 1
ATOM 1367 O O . LYS B 1 137 ? 32.949 93.296 4.726 1.00 87.67 137 LYS B O 1
ATOM 1373 N N . LEU B 1 138 ? 31.518 93.978 3.095 1.00 85.11 138 LEU B N 1
ATOM 1374 C CA . LEU B 1 138 ? 30.507 94.581 3.998 1.00 78.19 138 LEU B CA 1
ATOM 1375 C C . LEU B 1 138 ? 29.131 93.873 3.987 1.00 72.90 138 LEU B C 1
ATOM 1376 O O . LEU B 1 138 ? 28.519 93.665 2.944 1.00 68.92 138 LEU B O 1
ATOM 1381 N N . ARG B 1 139 ? 28.632 93.558 5.179 1.00 66.35 139 ARG B N 1
ATOM 1382 C CA . ARG B 1 139 ? 27.245 93.144 5.347 1.00 63.77 139 ARG B CA 1
ATOM 1383 C C . ARG B 1 139 ? 26.599 94.033 6.391 1.00 55.20 139 ARG B C 1
ATOM 1384 O O . ARG B 1 139 ? 27.276 94.606 7.243 1.00 55.80 139 ARG B O 1
ATOM 1392 N N . VAL B 1 140 ? 25.276 94.133 6.321 1.00 51.32 140 VAL B N 1
ATOM 1393 C CA . VAL B 1 140 ? 24.484 94.892 7.276 1.00 47.63 140 VAL B CA 1
ATOM 1394 C C . VAL B 1 140 ? 23.332 94.082 7.881 1.00 45.15 140 VAL B C 1
ATOM 1395 O O . VAL B 1 140 ? 23.014 92.974 7.437 1.00 47.24 140 VAL B O 1
ATOM 1399 N N . ALA B 1 141 ? 22.730 94.615 8.934 1.00 42.70 141 ALA B N 1
ATOM 1400 C CA . ALA B 1 141 ? 21.670 93.930 9.616 1.00 41.36 141 ALA B CA 1
ATOM 1401 C C . ALA B 1 141 ? 20.553 93.579 8.660 1.00 45.70 141 ALA B C 1
ATOM 1402 O O . ALA B 1 141 ? 20.123 94.414 7.892 1.00 44.62 141 ALA B O 1
ATOM 1404 N N . SER B 1 142 ? 20.058 92.356 8.749 1.00 42.98 142 SER B N 1
ATOM 1405 C CA . SER B 1 142 ? 18.941 91.958 7.928 1.00 48.78 142 SER B CA 1
ATOM 1406 C C . SER B 1 142 ? 17.680 92.691 8.273 1.00 47.49 142 SER B C 1
ATOM 1407 O O . SER B 1 142 ? 16.928 92.990 7.385 1.00 49.37 142 SER B O 1
ATOM 1410 N N . ASP B 1 143 ? 17.415 92.876 9.562 1.00 48.64 143 ASP B N 1
ATOM 1411 C CA . ASP B 1 143 ? 16.202 93.507 10.037 1.00 49.78 143 ASP B CA 1
ATOM 1412 C C . ASP B 1 143 ? 16.579 94.315 11.242 1.00 47.60 143 ASP B C 1
ATOM 1413 O O . ASP B 1 143 ? 17.308 93.866 12.115 1.00 39.72 143 ASP B O 1
ATOM 1418 N N . ILE B 1 144 ? 16.092 95.525 11.283 1.00 46.83 144 ILE B N 1
ATOM 1419 C CA . ILE B 1 144 ? 16.377 96.347 12.418 1.00 44.34 144 ILE B CA 1
ATOM 1420 C C . ILE B 1 144 ? 15.257 97.309 12.620 1.00 43.32 144 ILE B C 1
ATOM 1421 O O . ILE B 1 144 ? 14.674 97.796 11.636 1.00 48.51 144 ILE B O 1
ATOM 1426 N N . THR B 1 145 ? 14.919 97.543 13.887 1.00 39.80 145 THR B N 1
ATOM 1427 C CA . THR B 1 145 ? 13.988 98.584 14.231 1.00 42.38 145 THR B CA 1
ATOM 1428 C C . THR B 1 145 ? 14.682 99.898 14.638 1.00 44.57 145 THR B C 1
ATOM 1429 O O . THR B 1 145 ? 15.567 99.907 15.507 1.00 39.78 145 THR B O 1
ATOM 1433 N N . LEU B 1 146 ? 14.232 100.984 14.000 1.00 45.73 146 LEU B N 1
ATOM 1434 C CA . LEU B 1 146 ? 14.628 102.310 14.305 1.00 45.89 146 LEU B CA 1
ATOM 1435 C C . LEU B 1 146 ? 13.408 103.150 14.622 1.00 46.44 146 LEU B C 1
ATOM 1436 O O . LEU B 1 146 ? 12.280 102.764 14.330 1.00 47.95 146 LEU B O 1
ATOM 1441 N N . SER B 1 147 ? 13.650 104.320 15.220 1.00 45.72 147 SER B N 1
ATOM 1442 C CA . SER B 1 147 ? 12.572 105.230 15.526 1.00 44.73 147 SER B CA 1
ATOM 1443 C C . SER B 1 147 ? 13.099 106.652 15.710 1.00 45.19 147 SER B C 1
ATOM 1444 O O . SER B 1 147 ? 14.312 106.905 15.766 1.00 42.17 147 SER B O 1
ATOM 1447 N N . PRO B 1 148 ? 12.177 107.608 15.767 1.00 47.42 148 PRO B N 1
ATOM 1448 C CA . PRO B 1 148 ? 12.647 108.966 15.968 1.00 46.80 148 PRO B CA 1
ATOM 1449 C C . PRO B 1 148 ? 13.488 109.098 17.215 1.00 43.22 148 PRO B C 1
ATOM 1450 O O . PRO B 1 148 ? 14.452 109.853 17.218 1.00 42.33 148 PRO B O 1
ATOM 1454 N N . THR B 1 149 ? 13.134 108.362 18.262 1.00 38.90 149 THR B N 1
ATOM 1455 C CA . THR B 1 149 ? 13.897 108.389 19.484 1.00 37.20 149 THR B CA 1
ATOM 1456 C C . THR B 1 149 ? 15.211 107.666 19.282 1.00 38.42 149 THR B C 1
ATOM 1457 O O . THR B 1 149 ? 16.195 108.052 19.934 1.00 38.37 149 THR B O 1
ATOM 1461 N N . TYR B 1 150 ? 15.215 106.575 18.495 1.00 38.69 150 TYR B N 1
ATOM 1462 C CA . TYR B 1 150 ? 16.408 105.774 18.340 1.00 36.98 150 TYR B CA 1
ATOM 1463 C C . TYR B 1 150 ? 16.704 105.663 16.829 1.00 40.62 150 TYR B C 1
ATOM 1464 O O . TYR B 1 150 ? 16.493 104.621 16.240 1.00 40.20 150 TYR B O 1
ATOM 1473 N N . PRO B 1 151 ? 17.199 106.750 16.213 1.00 44.27 151 PRO B N 1
ATOM 1474 C CA . PRO B 1 151 ? 17.318 106.782 14.758 1.00 44.20 151 PRO B CA 1
ATOM 1475 C C . PRO B 1 151 ? 18.637 106.316 14.217 1.00 43.68 151 PRO B C 1
ATOM 1476 O O . PRO B 1 151 ? 18.803 106.309 12.996 1.00 46.68 151 PRO B O 1
ATOM 1480 N N . ASP B 1 152 ? 19.555 105.878 15.064 1.00 42.15 152 ASP B N 1
ATOM 1481 C CA . ASP B 1 152 ? 20.898 105.603 14.610 1.00 44.26 152 ASP B CA 1
ATOM 1482 C C . ASP B 1 152 ? 21.003 104.171 14.055 1.00 42.46 152 ASP B C 1
ATOM 1483 O O . ASP B 1 152 ? 20.526 103.207 14.664 1.00 40.06 152 ASP B O 1
ATOM 1488 N N . LEU B 1 153 ? 21.639 104.105 12.892 1.00 44.50 153 LEU B N 1
ATOM 1489 C CA . LEU B 1 153 ? 22.002 102.914 12.218 1.00 46.67 153 LEU B CA 1
ATOM 1490 C C . LEU B 1 153 ? 23.512 102.752 12.369 1.00 48.02 153 LEU B C 1
ATOM 1491 O O . LEU B 1 153 ? 24.291 103.749 12.442 1.00 49.71 153 LEU B O 1
ATOM 1496 N N . VAL B 1 154 ? 23.931 101.495 12.481 1.00 45.89 154 VAL B N 1
ATOM 1497 C CA . VAL B 1 154 ? 25.335 101.190 12.691 1.00 46.52 154 VAL B CA 1
ATOM 1498 C C . VAL B 1 154 ? 25.737 100.120 11.678 1.00 46.64 154 VAL B C 1
ATOM 1499 O O . VAL B 1 154 ? 24.923 99.261 11.319 1.00 42.91 154 VAL B O 1
ATOM 1503 N N . TRP B 1 155 ? 26.984 100.207 11.191 1.00 48.20 155 TRP B N 1
ATOM 1504 C CA . TRP B 1 155 ? 27.616 99.131 10.404 1.00 49.83 155 TRP B CA 1
ATOM 1505 C C . TRP B 1 155 ? 29.133 99.115 10.552 1.00 52.12 155 TRP B C 1
ATOM 1506 O O . TRP B 1 155 ? 29.710 100.004 11.170 1.00 54.80 155 TRP B O 1
ATOM 1517 N N . GLU B 1 156 ? 29.745 98.083 9.993 1.00 54.06 156 GLU B N 1
ATOM 1518 C CA . GLU B 1 156 ? 31.144 97.779 10.195 1.00 62.02 156 GLU B CA 1
ATOM 1519 C C . GLU B 1 156 ? 32.034 98.796 9.477 1.00 66.59 156 GLU B C 1
ATOM 1520 O O . GLU B 1 156 ? 31.776 99.136 8.309 1.00 71.69 156 GLU B O 1
ATOM 1526 N N . ASN B 1 157 ? 33.041 99.307 10.191 1.00 68.51 157 ASN B N 1
ATOM 1527 C CA . ASN B 1 157 ? 33.954 100.334 9.647 1.00 76.46 157 ASN B CA 1
ATOM 1528 C C . ASN B 1 157 ? 35.006 99.650 8.780 1.00 78.20 157 ASN B C 1
ATOM 1529 O O . ASN B 1 157 ? 35.886 98.960 9.285 1.00 76.45 157 ASN B O 1
ATOM 1534 N N . MET B 1 158 ? 34.893 99.836 7.474 1.00 80.92 158 MET B N 1
ATOM 1535 C CA . MET B 1 158 ? 35.744 99.110 6.540 1.00 86.11 158 MET B CA 1
ATOM 1536 C C . MET B 1 158 ? 37.175 99.674 6.548 1.00 93.04 158 MET B C 1
ATOM 1537 O O . MET B 1 158 ? 38.066 99.087 5.943 1.00 95.17 158 MET B O 1
ATOM 1542 N N . GLY B 1 159 ? 37.379 100.816 7.217 1.00 100.00 159 GLY B N 1
ATOM 1543 C CA . GLY B 1 159 ? 38.669 101.501 7.236 1.00 104.67 159 GLY B CA 1
ATOM 1544 C C . GLY B 1 159 ? 38.462 103.004 7.127 1.00 105.04 159 GLY B C 1
ATOM 1545 O O . GLY B 1 159 ? 37.543 103.471 6.428 1.00 102.58 159 GLY B O 1
ATOM 1546 N N . ALA B 1 160 ? 39.327 103.751 7.813 1.00 106.60 160 ALA B N 1
ATOM 1547 C CA . ALA B 1 160 ? 39.276 105.210 7.832 1.00 105.89 160 ALA B CA 1
ATOM 1548 C C . ALA B 1 160 ? 39.403 105.883 6.468 1.00 110.02 160 ALA B C 1
ATOM 1549 O O . ALA B 1 160 ? 39.091 107.069 6.355 1.00 109.32 160 ALA B O 1
ATOM 1551 N N . GLN B 1 161 ? 39.858 105.158 5.442 1.00 110.56 161 GLN B N 1
ATOM 1552 C CA . GLN B 1 161 ? 39.909 105.735 4.077 1.00 116.87 161 GLN B CA 1
ATOM 1553 C C . GLN B 1 161 ? 38.544 105.842 3.420 1.00 114.24 161 GLN B C 1
ATOM 1554 O O . GLN B 1 161 ? 38.393 106.577 2.423 1.00 113.25 161 GLN B O 1
ATOM 1560 N N . TYR B 1 162 ? 37.582 105.061 3.922 1.00 104.11 162 TYR B N 1
ATOM 1561 C CA . TYR B 1 162 ? 36.362 104.836 3.190 1.00 97.29 162 TYR B CA 1
ATOM 1562 C C . TYR B 1 162 ? 35.243 105.612 3.787 1.00 91.97 162 TYR B C 1
ATOM 1563 O O . TYR B 1 162 ? 35.071 105.644 5.015 1.00 84.95 162 TYR B O 1
ATOM 1572 N N . GLY B 1 163 ? 34.510 106.252 2.882 1.00 90.30 163 GLY B N 1
ATOM 1573 C CA . GLY B 1 163 ? 33.220 106.831 3.187 1.00 87.61 163 GLY B CA 1
ATOM 1574 C C . GLY B 1 163 ? 32.174 105.835 2.752 1.00 84.93 163 GLY B C 1
ATOM 1575 O O . GLY B 1 163 ? 32.493 104.729 2.302 1.00 83.64 163 GLY B O 1
ATOM 1576 N N . TYR B 1 164 ? 30.921 106.234 2.856 1.00 80.93 164 TYR B N 1
ATOM 1577 C CA . TYR B 1 164 ? 29.822 105.336 2.550 1.00 78.19 164 TYR B CA 1
ATOM 1578 C C . TYR B 1 164 ? 28.686 106.129 1.958 1.00 78.03 164 TYR B C 1
ATOM 1579 O O . TYR B 1 164 ? 28.517 107.309 2.239 1.00 75.21 164 TYR B O 1
ATOM 1588 N N . THR B 1 165 ? 27.911 105.459 1.125 1.00 80.97 165 THR B N 1
ATOM 1589 C CA . THR B 1 165 ? 26.634 105.983 0.689 1.00 83.14 165 THR B CA 1
ATOM 1590 C C . THR B 1 165 ? 25.596 104.999 1.151 1.00 81.32 165 THR B C 1
ATOM 1591 O O . THR B 1 165 ? 25.595 103.857 0.717 1.00 79.47 165 THR B O 1
ATOM 1595 N N . LEU B 1 166 ? 24.760 105.455 2.068 1.00 78.05 166 LEU B N 1
ATOM 1596 C CA . LEU B 1 166 ? 23.668 104.678 2.599 1.00 75.22 166 LEU B CA 1
ATOM 1597 C C . LEU B 1 166 ? 22.462 104.944 1.707 1.00 73.93 166 LEU B C 1
ATOM 1598 O O . LEU B 1 166 ? 22.049 106.079 1.556 1.00 72.03 166 LEU B O 1
ATOM 1603 N N . VAL B 1 167 ? 21.883 103.890 1.162 1.00 73.26 167 VAL B N 1
ATOM 1604 C CA . VAL B 1 167 ? 20.725 104.022 0.312 1.00 77.26 167 VAL B CA 1
ATOM 1605 C C . VAL B 1 167 ? 19.477 103.460 0.979 1.00 73.43 167 VAL B C 1
ATOM 1606 O O . VAL B 1 167 ? 19.444 102.300 1.344 1.00 71.73 167 VAL B O 1
ATOM 1610 N N . ILE B 1 168 ? 18.441 104.270 1.123 1.00 75.11 168 ILE B N 1
ATOM 1611 C CA . ILE B 1 168 ? 17.193 103.796 1.699 1.00 76.58 168 ILE B CA 1
ATOM 1612 C C . ILE B 1 168 ? 16.054 104.040 0.750 1.00 82.04 168 ILE B C 1
ATOM 1613 O O . ILE B 1 168 ? 15.725 105.176 0.468 1.00 80.33 168 ILE B O 1
ATOM 1618 N N . ASP B 1 169 ? 15.454 102.959 0.269 1.00 91.54 169 ASP B N 1
ATOM 1619 C CA . ASP B 1 169 ? 14.444 103.032 -0.794 1.00 98.99 169 ASP B CA 1
ATOM 1620 C C . ASP B 1 169 ? 14.833 103.976 -1.925 1.00 102.98 169 ASP B C 1
ATOM 1621 O O . ASP B 1 169 ? 14.022 104.808 -2.325 1.00 109.31 169 ASP B O 1
ATOM 1626 N N . GLY B 1 170 ? 16.057 103.887 -2.425 1.00 100.81 170 GLY B N 1
ATOM 1627 C CA . GLY B 1 170 ? 16.455 104.737 -3.542 1.00 101.56 170 GLY B CA 1
ATOM 1628 C C . GLY B 1 170 ? 16.924 106.128 -3.148 1.00 101.03 170 GLY B C 1
ATOM 1629 O O . GLY B 1 170 ? 17.330 106.887 -4.002 1.00 100.75 170 GLY B O 1
ATOM 1630 N N . THR B 1 171 ? 16.850 106.498 -1.874 1.00 96.08 171 THR B N 1
ATOM 1631 C CA . THR B 1 171 ? 17.360 107.795 -1.455 1.00 93.47 171 THR B CA 1
ATOM 1632 C C . THR B 1 171 ? 18.752 107.570 -0.900 1.00 93.02 171 THR B C 1
ATOM 1633 O O . THR B 1 171 ? 18.981 106.728 -0.021 1.00 82.61 171 THR B O 1
ATOM 1637 N N . SER B 1 172 ? 19.682 108.347 -1.413 1.00 93.51 172 SER B N 1
ATOM 1638 C CA . SER B 1 172 ? 21.085 108.127 -1.161 1.00 96.29 172 SER B CA 1
ATOM 1639 C C . SER B 1 172 ? 21.544 109.133 -0.100 1.00 95.71 172 SER B C 1
ATOM 1640 O O . SER B 1 172 ? 21.182 110.294 -0.174 1.00 104.56 172 SER B O 1
ATOM 1643 N N . HIS B 1 173 ? 22.271 108.688 0.926 1.00 93.98 173 HIS B N 1
ATOM 1644 C CA . HIS B 1 173 ? 22.790 109.578 1.981 1.00 89.08 173 HIS B CA 1
ATOM 1645 C C . HIS B 1 173 ? 24.310 109.448 2.043 1.00 89.58 173 HIS B C 1
ATOM 1646 O O . HIS B 1 173 ? 24.872 108.347 2.107 1.00 90.61 173 HIS B O 1
ATOM 1653 N N . ALA B 1 174 ? 24.991 110.575 2.041 1.00 91.39 174 ALA B N 1
ATOM 1654 C CA . ALA B 1 174 ? 26.431 110.557 2.177 1.00 92.70 174 ALA B CA 1
ATOM 1655 C C . ALA B 1 174 ? 26.649 110.147 3.592 1.00 88.60 174 ALA B C 1
ATOM 1656 O O . ALA B 1 174 ? 25.847 110.463 4.471 1.00 86.81 174 ALA B O 1
ATOM 1658 N N . VAL B 1 175 ? 27.659 109.332 3.804 1.00 86.87 175 VAL B N 1
ATOM 1659 C CA . VAL B 1 175 ? 28.161 109.126 5.132 1.00 85.21 175 VAL B CA 1
ATOM 1660 C C . VAL B 1 175 ? 29.666 109.389 5.158 1.00 85.81 175 VAL B C 1
ATOM 1661 O O . VAL B 1 175 ? 30.417 108.790 4.397 1.00 82.79 175 VAL B O 1
ATOM 1665 N N . PRO B 1 176 ? 30.109 110.264 6.061 1.00 88.10 176 PRO B N 1
ATOM 1666 C CA . PRO B 1 176 ? 31.543 110.507 6.157 1.00 90.75 176 PRO B CA 1
ATOM 1667 C C . PRO B 1 176 ? 32.337 109.321 6.651 1.00 88.25 176 PRO B C 1
ATOM 1668 O O . PRO B 1 176 ? 31.867 108.558 7.507 1.00 88.14 176 PRO B O 1
ATOM 1672 N N . ALA B 1 177 ? 33.544 109.184 6.121 1.00 89.80 177 ALA B N 1
ATOM 1673 C CA . ALA B 1 177 ? 34.547 108.280 6.672 1.00 90.87 177 ALA B CA 1
ATOM 1674 C C . ALA B 1 177 ? 34.658 108.473 8.177 1.00 88.37 177 ALA B C 1
ATOM 1675 O O . ALA B 1 177 ? 34.492 109.585 8.650 1.00 88.44 177 ALA B O 1
ATOM 1677 N N . THR B 1 178 ? 34.941 107.398 8.914 1.00 85.29 178 THR B N 1
ATOM 1678 C CA . THR B 1 178 ? 35.222 107.496 10.345 1.00 83.71 178 THR B CA 1
ATOM 1679 C C . THR B 1 178 ? 36.458 106.663 10.625 1.00 83.71 178 THR B C 1
ATOM 1680 O O . THR B 1 178 ? 36.770 105.716 9.906 1.00 82.95 178 THR B O 1
ATOM 1684 N N . SER B 1 179 ? 37.141 107.011 11.699 1.00 86.36 179 SER B N 1
ATOM 1685 C CA . SER B 1 179 ? 38.172 106.150 12.244 1.00 87.29 179 SER B CA 1
ATOM 1686 C C . SER B 1 179 ? 37.694 105.495 13.527 1.00 82.79 179 SER B C 1
ATOM 1687 O O . SER B 1 179 ? 38.476 104.842 14.188 1.00 86.50 179 SER B O 1
ATOM 1690 N N . GLY B 1 180 ? 36.413 105.631 13.883 1.00 81.48 180 GLY B N 1
ATOM 1691 C CA . GLY B 1 180 ? 35.869 104.973 15.100 1.00 77.31 180 GLY B CA 1
ATOM 1692 C C . GLY B 1 180 ? 35.703 103.448 14.999 1.00 76.38 180 GLY B C 1
ATOM 1693 O O . GLY B 1 180 ? 35.974 102.842 13.965 1.00 77.57 180 GLY B O 1
ATOM 1694 N N . GLU B 1 181 ? 35.236 102.824 16.077 1.00 70.52 181 GLU B N 1
ATOM 1695 C CA . GLU B 1 181 ? 35.017 101.366 16.121 1.00 68.39 181 GLU B CA 1
ATOM 1696 C C . GLU B 1 181 ? 33.907 100.859 15.238 1.00 61.94 181 GLU B C 1
ATOM 1697 O O . GLU B 1 181 ? 33.841 99.651 14.980 1.00 63.71 181 GLU B O 1
ATOM 1703 N N . MET B 1 182 ? 32.997 101.749 14.858 1.00 57.66 182 MET B N 1
ATOM 1704 C CA . MET B 1 182 ? 31.912 101.388 13.988 1.00 54.33 182 MET B CA 1
ATOM 1705 C C . MET B 1 182 ? 31.476 102.617 13.297 1.00 55.43 182 MET B C 1
ATOM 1706 O O . MET B 1 182 ? 31.830 103.711 13.695 1.00 56.60 182 MET B O 1
ATOM 1711 N N . VAL B 1 183 ? 30.708 102.431 12.240 1.00 59.23 183 VAL B N 1
ATOM 1712 C CA . VAL B 1 183 ? 30.119 103.549 11.536 1.00 61.83 183 VAL B CA 1
ATOM 1713 C C . VAL B 1 183 ? 28.743 103.725 12.128 1.00 58.90 183 VAL B C 1
ATOM 1714 O O . VAL B 1 183 ? 28.022 102.747 12.318 1.00 51.38 183 VAL B O 1
ATOM 1718 N N . ARG B 1 184 ? 28.395 104.974 12.444 1.00 60.95 184 ARG B N 1
ATOM 1719 C CA . ARG B 1 184 ? 27.115 105.337 13.044 1.00 56.47 184 ARG B CA 1
ATOM 1720 C C . ARG B 1 184 ? 26.523 106.497 12.273 1.00 57.11 184 ARG B C 1
ATOM 1721 O O . ARG B 1 184 ? 27.194 107.493 12.040 1.00 56.21 184 ARG B O 1
ATOM 1729 N N . PHE B 1 185 ? 25.257 106.397 11.920 1.00 57.05 185 PHE B N 1
ATOM 1730 C CA . PHE B 1 185 ? 24.615 107.450 11.137 1.00 60.51 185 PHE B CA 1
ATOM 1731 C C . PHE B 1 185 ? 23.189 107.608 11.591 1.00 59.36 185 PHE B C 1
ATOM 1732 O O . PHE B 1 185 ? 22.450 106.618 11.715 1.00 57.61 185 PHE B O 1
ATOM 1740 N N . ARG B 1 186 ? 22.816 108.844 11.839 1.00 61.58 186 ARG B N 1
ATOM 1741 C CA . ARG B 1 186 ? 21.481 109.176 12.256 1.00 66.38 186 ARG B CA 1
ATOM 1742 C C . ARG B 1 186 ? 20.580 109.218 11.054 1.00 67.88 186 ARG B C 1
ATOM 1743 O O . ARG B 1 186 ? 20.747 110.031 10.158 1.00 74.32 186 ARG B O 1
ATOM 1751 N N . VAL B 1 187 ? 19.620 108.328 11.013 1.00 67.30 187 VAL B N 1
ATOM 1752 C CA . VAL B 1 187 ? 18.761 108.242 9.852 1.00 69.24 187 VAL B CA 1
ATOM 1753 C C . VAL B 1 187 ? 17.698 109.302 10.000 1.00 75.37 187 VAL B C 1
ATOM 1754 O O . VAL B 1 187 ? 16.994 109.306 10.997 1.00 70.98 187 VAL B O 1
ATOM 1758 N N . PRO B 1 188 ? 17.582 110.220 9.010 1.00 82.02 188 PRO B N 1
ATOM 1759 C CA . PRO B 1 188 ? 16.486 111.204 9.130 1.00 83.38 188 PRO B CA 1
ATOM 1760 C C . PRO B 1 188 ? 15.122 110.551 8.995 1.00 79.14 188 PRO B C 1
ATOM 1761 O O . PRO B 1 188 ? 15.014 109.486 8.397 1.00 76.05 188 PRO B O 1
ATOM 1765 N N . SER B 1 189 ? 14.101 111.195 9.533 1.00 76.96 189 SER B N 1
ATOM 1766 C CA . SER B 1 189 ? 12.788 110.575 9.605 1.00 78.31 189 SER B CA 1
ATOM 1767 C C . SER B 1 189 ? 12.311 109.863 8.325 1.00 77.87 189 SER B C 1
ATOM 1768 O O . SER B 1 189 ? 12.299 110.423 7.214 1.00 84.37 189 SER B O 1
ATOM 1771 N N . LEU B 1 190 ? 11.912 108.617 8.513 1.00 70.97 190 LEU B N 1
ATOM 1772 C CA . LEU B 1 190 ? 11.275 107.840 7.481 1.00 70.99 190 LEU B CA 1
ATOM 1773 C C . LEU B 1 190 ? 9.809 107.753 7.823 1.00 69.52 190 LEU B C 1
ATOM 1774 O O . LEU B 1 190 ? 9.406 108.002 8.968 1.00 65.28 190 LEU B O 1
ATOM 1779 N N . THR B 1 191 ? 9.021 107.398 6.817 1.00 69.56 191 THR B N 1
ATOM 1780 C CA . THR B 1 191 ? 7.610 107.067 6.997 1.00 69.90 191 THR B CA 1
ATOM 1781 C C . THR B 1 191 ? 7.508 105.777 7.796 1.00 66.21 191 THR B C 1
ATOM 1782 O O . THR B 1 191 ? 8.326 104.891 7.616 1.00 64.35 191 THR B O 1
ATOM 1786 N N . PRO B 1 192 ? 6.498 105.661 8.675 1.00 65.95 192 PRO B N 1
ATOM 1787 C CA . PRO B 1 192 ? 6.308 104.453 9.467 1.00 62.70 192 PRO B CA 1
ATOM 1788 C C . PRO B 1 192 ? 6.219 103.181 8.604 1.00 65.96 192 PRO B C 1
ATOM 1789 O O . PRO B 1 192 ? 5.666 103.220 7.538 1.00 67.32 192 PRO B O 1
ATOM 1793 N N . GLY B 1 193 ? 6.801 102.074 9.063 1.00 63.91 193 GLY B N 1
ATOM 1794 C CA . GLY B 1 193 ? 6.774 100.801 8.332 1.00 65.83 193 GLY B CA 1
ATOM 1795 C C . GLY B 1 193 ? 8.145 100.389 7.798 1.00 66.46 193 GLY B C 1
ATOM 1796 O O . GLY B 1 193 ? 9.182 100.886 8.262 1.00 65.67 193 GLY B O 1
ATOM 1797 N N . ALA B 1 194 ? 8.146 99.471 6.820 1.00 69.34 194 ALA B N 1
ATOM 1798 C CA . ALA B 1 194 ? 9.364 98.794 6.341 1.00 65.92 194 ALA B CA 1
ATOM 1799 C C . ALA B 1 194 ? 10.034 99.575 5.212 1.00 66.82 194 ALA B C 1
ATOM 1800 O O . ALA B 1 194 ? 9.366 100.136 4.375 1.00 74.19 194 ALA B O 1
ATOM 1802 N N . HIS B 1 195 ? 11.357 99.606 5.222 1.00 67.03 195 HIS B N 1
ATOM 1803 C CA . HIS B 1 195 ? 12.166 100.291 4.242 1.00 67.14 195 HIS B CA 1
ATOM 1804 C C . HIS B 1 195 ? 13.401 99.448 3.975 1.00 70.21 195 HIS B C 1
ATOM 1805 O O . HIS B 1 195 ? 14.045 98.937 4.897 1.00 66.87 195 HIS B O 1
ATOM 1812 N N . SER B 1 196 ? 13.727 99.256 2.709 1.00 67.23 196 SER B N 1
ATOM 1813 C CA . SER B 1 196 ? 14.904 98.514 2.352 1.00 65.90 196 SER B CA 1
ATOM 1814 C C . SER B 1 196 ? 16.089 99.461 2.365 1.00 63.42 196 SER B C 1
ATOM 1815 O O . SER B 1 196 ? 15.958 100.649 2.076 1.00 62.94 196 SER B O 1
ATOM 1818 N N . PHE B 1 197 ? 17.251 98.927 2.692 1.00 61.62 197 PHE B N 1
ATOM 1819 C CA . PHE B 1 197 ? 18.459 99.721 2.638 1.00 63.46 197 PHE B CA 1
ATOM 1820 C C . PHE B 1 197 ? 19.682 98.910 2.268 1.00 66.56 197 PHE B C 1
ATOM 1821 O O . PHE B 1 197 ? 19.752 97.663 2.479 1.00 68.60 197 PHE B O 1
ATOM 1829 N N . GLY B 1 198 ? 20.642 99.631 1.704 1.00 67.40 198 GLY B N 1
ATOM 1830 C CA . GLY B 1 198 ? 21.953 99.087 1.383 1.00 70.49 198 GLY B CA 1
ATOM 1831 C C . GLY B 1 198 ? 23.014 100.150 1.559 1.00 71.09 198 GLY B C 1
ATOM 1832 O O . GLY B 1 198 ? 22.703 101.342 1.736 1.00 69.49 198 GLY B O 1
ATOM 1833 N N . VAL B 1 199 ? 24.277 99.706 1.535 1.00 73.06 199 VAL B N 1
ATOM 1834 C CA . VAL B 1 199 ? 25.430 100.598 1.731 1.00 76.92 199 VAL B CA 1
ATOM 1835 C C . VAL B 1 199 ? 26.503 100.385 0.654 1.00 78.04 199 VAL B C 1
ATOM 1836 O O . VAL B 1 199 ? 26.959 99.261 0.457 1.00 75.00 199 VAL B O 1
ATOM 1840 N N . THR B 1 200 ? 26.902 101.477 -0.000 1.00 82.69 200 THR B N 1
ATOM 1841 C CA . THR B 1 200 ? 28.045 101.492 -0.908 1.00 87.95 200 THR B CA 1
ATOM 1842 C C . THR B 1 200 ? 29.261 102.040 -0.181 1.00 85.00 200 THR B C 1
ATOM 1843 O O . THR B 1 200 ? 29.163 103.059 0.490 1.00 90.89 200 THR B O 1
ATOM 1847 N N . VAL B 1 201 ? 30.385 101.341 -0.272 1.00 81.55 201 VAL B N 1
ATOM 1848 C CA . VAL B 1 201 ? 31.633 101.782 0.333 1.00 81.82 201 VAL B CA 1
ATOM 1849 C C . VAL B 1 201 ? 32.335 102.611 -0.733 1.00 90.49 201 VAL B C 1
ATOM 1850 O O . VAL 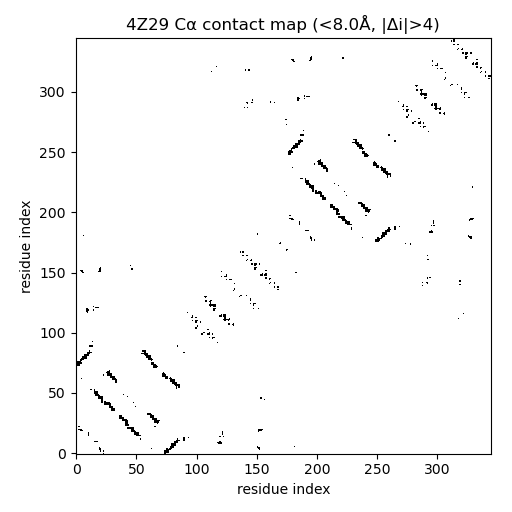B 1 201 ? 32.409 102.198 -1.898 1.00 92.34 201 VAL B O 1
ATOM 1854 N N . THR B 1 202 ? 32.839 103.777 -0.343 1.00 92.29 202 THR B N 1
ATOM 1855 C CA . THR B 1 202 ? 33.447 104.697 -1.300 1.00 98.85 202 THR B CA 1
ATOM 1856 C C . THR B 1 202 ? 34.856 105.078 -0.893 1.00 100.49 202 THR B C 1
ATOM 1857 O O . THR B 1 202 ? 35.196 105.105 0.295 1.00 94.46 202 THR B O 1
ATOM 1861 N N . GLU B 1 203 ? 35.660 105.377 -1.918 1.00 105.40 203 GLU B N 1
ATOM 1862 C CA . GLU B 1 203 ? 37.028 105.778 -1.746 1.00 107.06 203 GLU B CA 1
ATOM 1863 C C . GLU B 1 203 ? 37.168 107.007 -2.626 1.00 110.53 203 GLU B C 1
ATOM 1864 O O . GLU B 1 203 ? 37.252 106.893 -3.834 1.00 106.95 203 GLU B O 1
ATOM 1870 N N . GLY B 1 204 ? 37.155 108.175 -1.994 1.00 111.25 204 GLY B N 1
ATOM 1871 C CA . GLY B 1 204 ? 37.037 109.428 -2.702 1.00 116.40 204 GLY B CA 1
ATOM 1872 C C . GLY B 1 204 ? 35.824 109.544 -3.611 1.00 118.39 204 GLY B C 1
ATOM 1873 O O . GLY B 1 204 ? 35.952 110.036 -4.744 1.00 121.35 204 GLY B O 1
ATOM 1874 N N . GLY B 1 205 ? 34.658 109.083 -3.144 1.00 112.22 205 GLY B N 1
ATOM 1875 C CA . GLY B 1 205 ? 33.385 109.423 -3.808 1.00 113.88 205 GLY B CA 1
ATOM 1876 C C . GLY B 1 205 ? 33.055 108.835 -5.189 1.00 119.80 205 GLY B C 1
ATOM 1877 O O . GLY B 1 205 ? 32.430 109.508 -6.032 1.00 124.24 205 GLY B O 1
ATOM 1878 N N . GLN B 1 206 ? 33.519 107.615 -5.457 1.00 118.59 206 GLN B N 1
ATOM 1879 C CA . GLN B 1 206 ? 32.958 106.781 -6.529 1.00 118.10 206 GLN B CA 1
ATOM 1880 C C . GLN B 1 206 ? 32.228 105.546 -5.931 1.00 113.92 206 GLN B C 1
ATOM 1881 O O . GLN B 1 206 ? 31.020 105.581 -5.724 1.00 109.73 206 GLN B O 1
ATOM 1887 N N . ALA B 1 207 ? 32.973 104.498 -5.584 1.00 111.83 207 ALA B N 1
ATOM 1888 C CA . ALA B 1 207 ? 32.413 103.203 -5.154 1.00 108.02 207 ALA B CA 1
ATOM 1889 C C . ALA B 1 207 ? 33.519 102.169 -5.241 1.00 108.39 207 ALA B C 1
ATOM 1890 O O . ALA B 1 207 ? 34.124 101.997 -6.294 1.00 109.86 207 ALA B O 1
ATOM 1892 N N . VAL B 1 208 ? 33.781 101.495 -4.134 1.00 102.73 208 VAL B N 1
ATOM 1893 C CA . VAL B 1 208 ? 34.807 100.460 -4.061 1.00 103.58 208 VAL B CA 1
ATOM 1894 C C . VAL B 1 208 ? 34.233 99.101 -3.603 1.00 101.88 208 VAL B C 1
ATOM 1895 O O . VAL B 1 208 ? 34.867 98.071 -3.766 1.00 104.87 208 VAL B O 1
ATOM 1899 N N . GLY B 1 209 ? 33.004 99.085 -3.106 1.00 102.34 209 GLY B N 1
ATOM 1900 C CA . GLY B 1 209 ? 32.440 97.899 -2.482 1.00 97.61 209 GLY B CA 1
ATOM 1901 C C . GLY B 1 209 ? 30.999 98.215 -2.150 1.00 97.36 209 GLY B C 1
ATOM 1902 O O . GLY B 1 209 ? 30.554 99.368 -2.257 1.00 95.05 209 GLY B O 1
ATOM 1903 N N . GLN B 1 210 ? 30.251 97.189 -1.774 1.00 98.21 210 GLN B N 1
ATOM 1904 C CA . GLN B 1 210 ? 28.818 97.336 -1.596 1.00 98.74 210 GLN B CA 1
ATOM 1905 C C . GLN B 1 210 ? 28.271 96.156 -0.799 1.00 97.62 210 GLN B C 1
ATOM 1906 O O . GLN B 1 210 ? 28.823 95.054 -0.836 1.00 97.12 210 GLN B O 1
ATOM 1912 N N . THR B 1 211 ? 27.190 96.388 -0.071 1.00 98.74 211 THR B N 1
ATOM 1913 C CA . THR B 1 211 ? 26.508 95.306 0.624 1.00 96.75 211 THR B CA 1
ATOM 1914 C C . THR B 1 211 ? 25.907 94.336 -0.359 1.00 92.75 211 THR B C 1
ATOM 1915 O O . THR B 1 211 ? 25.532 94.688 -1.479 1.00 88.55 211 THR 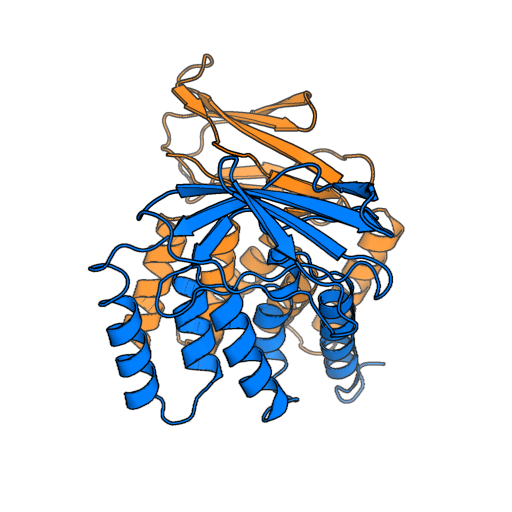B O 1
ATOM 1919 N N . GLU B 1 212 ? 25.702 93.141 0.155 1.00 91.82 212 GLU B N 1
ATOM 1920 C CA . GLU B 1 212 ? 25.404 92.017 -0.655 1.00 92.76 212 GLU B CA 1
ATOM 1921 C C . GLU B 1 212 ? 23.895 92.044 -0.810 1.00 84.17 212 GLU B C 1
ATOM 1922 O O . GLU B 1 212 ? 23.397 92.402 -1.846 1.00 87.16 212 GLU B O 1
ATOM 1928 N N . LYS B 1 213 ? 23.179 91.773 0.263 1.00 78.77 213 LYS B N 1
ATOM 1929 C CA . LYS B 1 213 ? 21.733 91.708 0.218 1.00 75.08 213 LYS B CA 1
ATOM 1930 C C . LYS B 1 213 ? 21.078 92.990 0.725 1.00 71.18 213 LYS B C 1
ATOM 1931 O O . LYS B 1 213 ? 19.910 93.224 0.457 1.00 68.52 213 LYS B O 1
ATOM 1937 N N . GLY B 1 214 ? 21.772 93.794 1.508 1.00 67.11 214 GLY B N 1
ATOM 1938 C CA . GLY B 1 214 ? 21.074 94.869 2.195 1.00 66.58 214 GLY B CA 1
ATOM 1939 C C . GLY B 1 214 ? 20.169 94.298 3.249 1.00 64.11 214 GLY B C 1
ATOM 1940 O O . GLY B 1 214 ? 20.219 93.121 3.538 1.00 62.77 214 GLY B O 1
ATOM 1941 N N . GLY B 1 215 ? 19.360 95.167 3.834 1.00 60.93 215 GLY B N 1
ATOM 1942 C CA . GLY B 1 215 ? 18.487 94.811 4.932 1.00 60.32 215 GLY B CA 1
ATOM 1943 C C . GLY B 1 215 ? 17.171 95.551 4.917 1.00 57.85 215 GLY B C 1
ATOM 1944 O O . GLY B 1 215 ? 16.878 96.303 4.004 1.00 59.52 215 GLY B O 1
ATOM 1945 N N . THR B 1 216 ? 16.390 95.329 5.960 1.00 55.11 216 THR B N 1
ATOM 1946 C CA . THR B 1 216 ? 15.107 95.972 6.145 1.00 53.56 216 THR B CA 1
ATOM 1947 C C . THR B 1 216 ? 15.144 96.778 7.438 1.00 49.56 216 THR B C 1
ATOM 1948 O O . THR B 1 216 ? 15.484 96.263 8.460 1.00 48.64 216 THR B O 1
ATOM 1952 N N . ILE B 1 217 ? 14.812 98.052 7.358 1.00 48.69 217 ILE B N 1
ATOM 1953 C CA . ILE B 1 217 ? 14.537 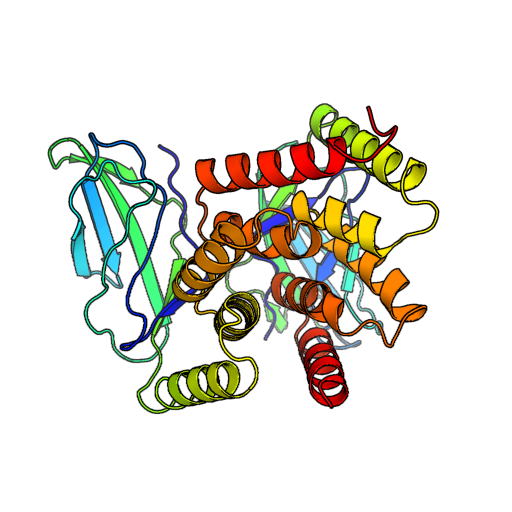98.909 8.529 1.00 50.67 217 ILE B CA 1
ATOM 1954 C C . ILE B 1 217 ? 13.039 98.905 8.778 1.00 51.08 217 ILE B C 1
ATOM 1955 O O . ILE B 1 217 ? 12.269 99.135 7.837 1.00 59.69 217 ILE B O 1
ATOM 1960 N N . VAL B 1 218 ? 12.622 98.669 10.006 1.00 46.51 218 VAL B N 1
ATOM 1961 C CA . VAL B 1 218 ? 11.267 98.957 10.405 1.00 48.57 218 VAL B CA 1
ATOM 1962 C C . VAL B 1 218 ? 11.304 100.274 11.181 1.00 46.95 218 VAL B C 1
ATOM 1963 O O . VAL B 1 218 ? 11.984 100.367 12.200 1.00 45.31 218 VAL B O 1
ATOM 1967 N N . TRP B 1 219 ? 10.631 101.291 10.657 1.00 47.70 219 TRP B N 1
ATOM 1968 C CA . TRP B 1 219 ? 10.536 102.600 11.324 1.00 48.24 219 TRP B CA 1
ATOM 1969 C C . TRP B 1 219 ? 9.224 102.731 12.093 1.00 50.23 219 TRP B C 1
ATOM 1970 O O . TRP B 1 219 ? 8.123 102.612 11.549 1.00 52.61 219 TRP B O 1
ATOM 1981 N N . LEU B 1 220 ? 9.352 102.881 13.406 1.00 49.99 220 LEU B N 1
ATOM 1982 C CA . LEU B 1 220 ? 8.200 102.950 14.273 1.00 48.83 220 LEU B CA 1
ATOM 1983 C C . LEU B 1 220 ? 7.362 104.226 14.054 1.00 51.23 220 LEU B C 1
ATOM 1984 O O . LEU B 1 220 ? 7.900 105.300 13.822 1.00 49.58 220 LEU B O 1
ATOM 1989 N N . SER B 1 221 ? 6.048 104.093 14.189 1.00 51.14 221 SER B N 1
ATOM 1990 C CA . SER B 1 221 ? 5.132 105.228 14.116 1.00 52.79 221 SER B CA 1
ATOM 1991 C C . SER B 1 221 ? 5.290 105.971 15.414 1.00 52.56 221 SER B C 1
ATOM 1992 O O . SER B 1 221 ? 5.926 105.450 16.355 1.00 48.22 221 SER B O 1
ATOM 1995 N N . ALA B 1 222 ? 4.701 107.159 15.487 1.00 52.69 222 ALA B N 1
ATOM 1996 C CA . ALA B 1 222 ? 4.684 107.931 16.707 1.00 53.96 222 ALA B CA 1
ATOM 1997 C C . ALA B 1 222 ? 4.114 107.141 17.874 1.00 54.26 222 ALA B C 1
ATOM 1998 O O . ALA B 1 222 ? 4.671 107.173 18.965 1.00 50.15 222 ALA B O 1
ATOM 2000 N N . THR B 1 223 ? 3.030 106.402 17.613 1.00 58.42 223 THR B N 1
ATOM 2001 C CA . THR B 1 223 ? 2.361 105.574 18.622 1.00 61.95 223 THR B CA 1
ATOM 2002 C C . THR B 1 223 ? 3.237 104.429 19.101 1.00 58.37 223 THR B C 1
ATOM 2003 O O . THR B 1 223 ? 3.329 104.199 20.305 1.00 57.67 223 THR B O 1
ATOM 2007 N N . GLU B 1 224 ? 3.902 103.752 18.179 1.00 54.61 224 GLU B N 1
ATOM 2008 C CA . GLU B 1 224 ? 4.811 102.695 18.577 1.00 53.93 224 GLU B CA 1
ATOM 2009 C C . GLU B 1 224 ? 6.028 103.246 19.309 1.00 49.57 224 GLU B C 1
ATOM 2010 O O . GLU B 1 224 ? 6.477 102.629 20.249 1.00 48.68 224 GLU B O 1
ATOM 2016 N N . ASP B 1 225 ? 6.577 104.377 18.869 1.00 45.49 225 ASP B N 1
ATOM 2017 C CA . ASP B 1 225 ? 7.759 104.932 19.547 1.00 44.34 225 ASP B CA 1
ATOM 2018 C C . ASP B 1 225 ? 7.436 105.389 20.948 1.00 41.56 225 ASP B C 1
ATOM 2019 O O . ASP B 1 225 ? 8.226 105.152 21.906 1.00 39.20 225 ASP B O 1
ATOM 2024 N N . LYS B 1 226 ? 6.252 105.968 21.106 1.00 43.22 226 LYS B N 1
ATOM 2025 C CA . LYS B 1 226 ? 5.779 106.389 22.408 1.00 45.79 226 LYS B CA 1
ATOM 2026 C C . LYS B 1 226 ? 5.656 105.174 23.333 1.00 46.87 226 LYS B C 1
ATOM 2027 O O . LYS B 1 226 ? 6.069 105.229 24.514 1.00 42.31 226 LYS B O 1
ATOM 2033 N N . ALA B 1 227 ? 5.093 104.080 22.813 1.00 46.44 227 ALA B N 1
ATOM 2034 C CA . ALA B 1 227 ? 4.970 102.876 23.663 1.00 47.31 227 ALA B CA 1
ATOM 2035 C C . ALA B 1 227 ? 6.328 102.336 24.061 1.00 40.76 227 ALA B C 1
ATOM 2036 O O . ALA B 1 227 ? 6.573 102.032 25.235 1.00 39.14 227 ALA B O 1
ATOM 2038 N N . LEU B 1 228 ? 7.233 102.269 23.101 1.00 38.64 228 LEU B N 1
ATOM 2039 C CA . LEU B 1 228 ? 8.571 101.820 23.393 1.00 35.12 228 LEU B CA 1
ATOM 2040 C C . LEU B 1 228 ? 9.185 102.674 24.502 1.00 35.18 228 LEU B C 1
ATOM 2041 O O . LEU B 1 228 ? 9.742 102.169 25.480 1.00 33.68 228 LEU B O 1
ATOM 2046 N N . VAL B 1 229 ? 9.078 103.978 24.340 1.00 37.10 229 VAL B N 1
ATOM 2047 C CA . VAL B 1 229 ? 9.665 104.925 25.253 1.00 40.35 229 VAL B CA 1
ATOM 2048 C C . VAL B 1 229 ? 9.041 104.871 26.633 1.00 42.70 229 VAL B C 1
ATOM 2049 O O . VAL B 1 229 ? 9.744 105.038 27.624 1.00 42.77 229 VAL B O 1
ATOM 2053 N N . ASP B 1 230 ? 7.734 104.622 26.711 1.00 44.66 230 ASP B N 1
ATOM 2054 C CA . ASP B 1 230 ? 7.094 104.393 28.002 1.00 44.54 230 ASP B CA 1
ATOM 2055 C C . ASP B 1 230 ? 7.632 103.146 28.706 1.00 41.61 230 ASP B C 1
ATOM 2056 O O . ASP B 1 230 ? 7.813 103.136 29.928 1.00 41.92 230 ASP B O 1
ATOM 2061 N N . GLY B 1 231 ? 7.881 102.086 27.948 1.00 41.30 231 GLY B N 1
ATOM 2062 C CA . GLY B 1 231 ? 8.470 100.882 28.536 1.00 38.99 231 GLY B CA 1
ATOM 2063 C C . GLY B 1 231 ? 9.875 101.154 29.053 1.00 36.39 231 GLY B C 1
ATOM 2064 O O . GLY B 1 231 ? 10.261 100.683 30.102 1.00 37.47 231 GLY B O 1
ATOM 2065 N N . VAL B 1 232 ? 10.652 101.937 28.320 1.00 34.62 232 VAL B N 1
ATOM 2066 C CA . VAL B 1 232 ? 11.986 102.269 28.760 1.00 32.60 232 VAL B CA 1
ATOM 2067 C C . VAL B 1 232 ? 11.888 102.977 30.103 1.00 36.00 232 VAL B C 1
ATOM 2068 O O . VAL B 1 232 ? 12.596 102.645 31.048 1.00 31.76 232 VAL B O 1
ATOM 2072 N N . ALA B 1 233 ? 10.988 103.939 30.179 1.00 37.81 233 ALA B N 1
ATOM 2073 C CA . ALA B 1 233 ? 10.808 104.709 31.397 1.00 42.60 233 ALA B CA 1
ATOM 2074 C C . ALA B 1 233 ? 10.403 103.796 32.582 1.00 43.16 233 ALA B C 1
ATOM 2075 O O . ALA B 1 233 ? 10.906 103.913 33.660 1.00 43.89 233 ALA B O 1
ATOM 2077 N N . ARG B 1 234 ? 9.527 102.843 32.342 1.00 45.92 234 ARG B N 1
ATOM 2078 C CA . ARG B 1 234 ? 9.151 101.879 33.359 1.00 48.04 234 ARG B CA 1
ATOM 2079 C C . ARG B 1 234 ? 10.335 101.058 33.853 1.00 47.41 234 ARG B C 1
ATOM 2080 O O . ARG B 1 234 ? 10.537 100.842 35.061 1.00 43.85 234 ARG B O 1
ATOM 2088 N N . VAL B 1 235 ? 11.117 100.547 32.914 1.00 40.14 235 VAL B N 1
ATOM 2089 C CA . VAL B 1 235 ? 12.279 99.725 33.316 1.00 37.98 235 VAL B CA 1
ATOM 2090 C C . VAL B 1 235 ? 13.266 100.552 34.120 1.00 35.63 235 VAL B C 1
ATOM 2091 O O . VAL B 1 235 ? 13.812 100.094 35.107 1.00 37.44 235 VAL B O 1
ATOM 2095 N N . LYS B 1 236 ? 13.530 101.766 33.688 1.00 37.04 236 LYS B N 1
ATOM 2096 C CA . LYS B 1 236 ? 14.416 102.633 34.432 1.00 42.12 236 LYS B CA 1
ATOM 2097 C C . LYS B 1 236 ? 13.914 103.016 35.819 1.00 47.67 236 LYS B C 1
ATOM 2098 O O . LYS B 1 236 ? 14.734 103.208 36.733 1.00 48.44 236 LYS B O 1
ATOM 2104 N N . ALA B 1 237 ? 12.595 103.159 35.970 1.00 48.11 237 ALA B N 1
ATOM 2105 C CA . ALA B 1 237 ? 12.008 103.403 37.316 1.00 55.99 237 ALA B CA 1
ATOM 2106 C C . ALA B 1 237 ? 12.163 102.203 38.237 1.00 53.02 237 ALA B C 1
ATOM 2107 O O . ALA B 1 237 ? 12.640 102.339 39.359 1.00 58.75 237 ALA B O 1
ATOM 2109 N N . ALA B 1 238 ? 11.839 101.023 37.739 1.00 49.76 238 ALA B N 1
ATOM 2110 C CA . ALA B 1 238 ? 11.984 99.844 38.550 1.00 47.72 238 ALA B CA 1
ATOM 2111 C C . ALA B 1 238 ? 13.506 99.649 38.885 1.00 46.44 238 ALA B C 1
ATOM 2112 O O . ALA B 1 238 ? 13.970 99.966 40.037 1.00 48.77 238 ALA B O 1
ATOM 2114 N N . SER B 1 239 ? 14.305 99.342 37.870 1.00 41.03 239 SER B N 1
ATOM 2115 C CA . SER B 1 239 ? 15.652 98.838 38.081 1.00 41.11 239 SER B CA 1
ATOM 2116 C C . SER B 1 239 ? 16.600 100.016 37.894 1.00 38.61 239 SER B C 1
ATOM 2117 O O . SER B 1 239 ? 17.219 100.133 36.834 1.00 35.89 239 SER B O 1
ATOM 2120 N N . THR B 1 240 ? 16.656 100.886 38.924 1.00 37.17 240 THR B N 1
ATOM 2121 C CA A THR B 1 240 ? 17.403 102.140 38.838 0.50 38.43 240 THR B CA 1
ATOM 2122 C CA B THR B 1 240 ? 17.423 102.139 38.960 0.50 36.73 240 THR B CA 1
ATOM 2123 C C . THR B 1 240 ? 18.888 101.897 38.492 1.00 37.60 240 THR B C 1
ATOM 2124 O O . THR B 1 240 ? 19.563 101.029 39.015 1.00 35.69 240 THR B O 1
ATOM 2131 N N . GLY B 1 241 ? 19.348 102.651 37.500 1.00 36.23 241 GLY B N 1
ATOM 2132 C CA . GLY B 1 241 ? 20.702 102.592 37.031 1.00 37.14 241 GLY B CA 1
ATOM 2133 C C . GLY B 1 241 ? 21.109 101.264 36.367 1.00 36.07 241 GLY B C 1
ATOM 2134 O O . GLY B 1 241 ? 22.287 101.078 36.090 1.00 37.82 241 GLY B O 1
ATOM 2135 N N . ASP B 1 242 ? 20.183 100.351 36.109 1.00 33.22 242 ASP B N 1
ATOM 2136 C CA . ASP B 1 242 ? 20.585 99.030 35.584 1.00 31.93 242 ASP B CA 1
ATOM 2137 C C . ASP B 1 242 ? 20.524 99.066 34.053 1.00 29.41 242 ASP B C 1
ATOM 2138 O O . ASP B 1 242 ? 19.461 98.941 33.472 1.00 27.02 242 ASP B O 1
ATOM 2143 N N . GLU B 1 243 ? 21.690 99.209 33.444 1.00 28.04 243 GLU B N 1
ATOM 2144 C CA . GLU B 1 243 ? 21.842 99.338 32.027 1.00 29.43 243 GLU B CA 1
ATOM 2145 C C . GLU B 1 243 ? 21.577 98.005 31.325 1.00 29.33 243 GLU B C 1
ATOM 2146 O O . GLU B 1 243 ? 21.191 97.982 30.187 1.00 27.25 243 GLU B O 1
ATOM 2152 N N . PHE B 1 244 ? 21.809 96.895 32.017 1.00 28.92 244 PHE B N 1
ATOM 2153 C CA . PHE B 1 244 ? 21.533 95.612 31.442 1.00 28.14 244 PHE B CA 1
ATOM 2154 C C . PHE B 1 244 ? 20.018 95.435 31.218 1.00 25.71 244 PHE B C 1
ATOM 2155 O O . PHE B 1 244 ? 19.584 95.062 30.141 1.00 25.18 244 PHE B O 1
ATOM 2163 N N . ALA B 1 245 ? 19.235 95.749 32.232 1.00 26.53 245 ALA B N 1
ATOM 2164 C CA . ALA B 1 245 ? 17.783 95.686 32.176 1.00 26.51 245 ALA B CA 1
ATOM 2165 C C . ALA B 1 245 ? 17.246 96.500 31.042 1.00 28.00 245 ALA B C 1
ATOM 2166 O O . ALA B 1 245 ? 16.365 96.054 30.299 1.00 26.28 245 ALA B O 1
ATOM 2168 N N . LEU B 1 246 ? 17.795 97.692 30.895 1.00 27.52 246 LEU B N 1
ATOM 2169 C CA . LEU B 1 246 ? 17.426 98.601 29.812 1.00 28.29 246 LEU B CA 1
ATOM 2170 C C . LEU B 1 246 ? 17.745 98.005 28.462 1.00 26.05 246 LEU B C 1
ATOM 2171 O O . LEU B 1 246 ? 16.871 97.950 27.579 1.00 25.41 246 LEU B O 1
ATOM 2176 N N . GLY B 1 247 ? 18.971 97.490 28.306 1.00 25.16 247 GLY B N 1
ATOM 2177 C CA . GLY B 1 247 ? 19.380 96.882 27.043 1.00 23.89 247 GLY B CA 1
ATOM 2178 C C . GLY B 1 247 ? 18.495 95.709 26.688 1.00 24.02 247 GLY B C 1
ATOM 2179 O O . GLY B 1 247 ? 18.112 95.546 25.527 1.00 25.83 247 GLY B O 1
ATOM 2180 N N . ASN B 1 248 ? 18.177 94.911 27.691 1.00 24.67 248 ASN B N 1
ATOM 2181 C CA . ASN B 1 248 ? 17.441 93.646 27.540 1.00 25.77 248 ASN B CA 1
ATOM 2182 C C . ASN B 1 248 ? 16.008 93.933 27.069 1.00 26.37 248 ASN B C 1
ATOM 2183 O O . ASN B 1 248 ? 15.509 93.275 26.175 1.00 23.37 248 ASN B O 1
ATOM 2188 N N . TYR B 1 249 ? 15.393 94.958 27.646 1.00 25.27 249 TYR B N 1
ATOM 2189 C CA . TYR B 1 249 ? 14.107 95.441 27.190 1.00 25.59 249 TYR B CA 1
ATOM 2190 C C . TYR B 1 249 ? 14.148 95.914 25.761 1.00 25.41 249 TYR B C 1
ATOM 2191 O O . TYR B 1 249 ? 13.306 95.539 24.949 1.00 24.03 249 TYR B O 1
ATOM 2200 N N . LEU B 1 250 ? 15.100 96.779 25.431 1.00 25.24 250 LEU B N 1
ATOM 2201 C CA . LEU B 1 250 ? 15.216 97.296 24.037 1.00 25.58 250 LEU B CA 1
ATOM 2202 C C . LEU B 1 250 ? 15.448 96.138 23.024 1.00 27.56 250 LEU B C 1
ATOM 2203 O O . LEU B 1 250 ? 14.950 96.139 21.909 1.00 27.74 250 LEU B O 1
ATOM 2208 N N . ASP B 1 251 ? 16.244 95.178 23.462 1.00 30.15 251 ASP B N 1
ATOM 2209 C CA . ASP B 1 251 ? 16.565 93.965 22.738 1.00 30.65 251 ASP B CA 1
ATOM 2210 C C . ASP B 1 251 ? 15.301 93.162 22.470 1.00 29.72 251 ASP B C 1
ATOM 2211 O O . ASP B 1 251 ? 15.064 92.773 21.351 1.00 28.96 251 ASP B O 1
ATOM 2216 N N . SER B 1 252 ? 14.470 93.000 23.492 1.00 28.03 252 SER B N 1
ATOM 2217 C CA . SER B 1 252 ? 13.207 92.330 23.353 1.00 28.42 252 SER B CA 1
ATOM 2218 C C . SER B 1 252 ? 12.322 92.992 22.289 1.00 29.87 252 SER B C 1
ATOM 2219 O O . SER B 1 252 ? 11.459 92.321 21.717 1.00 31.19 252 SER B O 1
ATOM 2222 N N . LYS B 1 253 ? 12.481 94.284 22.064 1.00 30.53 253 LYS B N 1
ATOM 2223 C CA . LYS B 1 253 ? 11.679 94.981 21.071 1.00 33.50 253 LYS B CA 1
ATOM 2224 C C . LYS B 1 253 ? 12.320 95.056 19.721 1.00 31.34 253 LYS B C 1
ATOM 2225 O O . LYS B 1 253 ? 11.784 95.717 18.853 1.00 36.47 253 LYS B O 1
ATOM 2231 N N . GLY B 1 254 ? 13.499 94.493 19.549 1.00 29.69 254 GLY B N 1
ATOM 2232 C CA . GLY B 1 254 ? 14.168 94.547 18.232 1.00 31.27 254 GLY B CA 1
ATOM 2233 C C . GLY B 1 254 ? 14.912 95.829 17.899 1.00 31.52 254 GLY B C 1
ATOM 2234 O O . GLY B 1 254 ? 15.343 96.028 16.754 1.00 29.79 254 GLY B O 1
ATOM 2235 N N . VAL B 1 255 ? 15.099 96.689 18.910 1.00 28.70 255 VAL B N 1
ATOM 2236 C CA . VAL B 1 255 ? 15.807 97.978 18.729 1.00 29.73 255 VAL B CA 1
ATOM 2237 C C . VAL B 1 255 ? 17.304 97.812 19.021 1.00 29.81 255 VAL B C 1
ATOM 2238 O O . VAL B 1 255 ? 17.865 98.235 20.049 1.00 30.07 255 VAL B O 1
ATOM 2242 N N . THR B 1 256 ? 17.964 97.177 18.084 1.00 30.59 256 THR B N 1
ATOM 2243 C CA . THR B 1 256 ? 19.223 96.539 18.307 1.00 29.78 256 THR B CA 1
ATOM 2244 C C . THR B 1 256 ? 20.340 97.519 18.631 1.00 31.11 256 THR B C 1
ATOM 2245 O O . THR B 1 256 ? 21.174 97.191 19.439 1.00 28.39 256 THR B O 1
ATOM 2249 N N . VAL B 1 257 ? 20.395 98.680 17.954 1.00 31.93 257 VAL B N 1
ATOM 2250 C CA . VAL B 1 257 ? 21.453 99.679 18.221 1.00 33.91 257 VAL B CA 1
ATOM 2251 C C . VAL B 1 257 ? 21.304 100.262 19.636 1.00 32.13 257 VAL B C 1
ATOM 2252 O O . VAL B 1 257 ? 22.276 100.362 20.349 1.00 32.56 257 VAL B O 1
ATOM 2256 N N . ALA B 1 258 ? 20.080 100.554 20.056 1.00 32.28 258 ALA B N 1
ATOM 2257 C CA . ALA B 1 258 ? 19.845 101.063 21.412 1.00 34.06 258 ALA B CA 1
ATOM 2258 C C . ALA B 1 258 ? 20.145 99.964 22.451 1.00 31.02 258 ALA B C 1
ATOM 2259 O O . ALA B 1 258 ? 20.708 100.262 23.505 1.00 33.01 258 ALA B O 1
ATOM 2261 N N . ALA B 1 259 ? 19.828 98.714 22.148 1.00 29.03 259 ALA B N 1
ATOM 2262 C CA . ALA B 1 259 ? 20.179 97.603 23.040 1.00 27.66 259 ALA B CA 1
ATOM 2263 C C . ALA B 1 259 ? 21.670 97.530 23.171 1.00 29.89 259 ALA B C 1
ATOM 2264 O O . ALA B 1 259 ? 22.192 97.388 24.252 1.00 28.69 259 ALA B O 1
ATOM 2266 N N . MET B 1 260 ? 22.367 97.632 22.038 1.00 31.34 260 MET B N 1
ATOM 2267 C CA . MET B 1 260 ? 23.836 97.577 22.003 1.00 31.75 260 MET B CA 1
ATOM 2268 C C . MET B 1 260 ? 24.428 98.686 22.868 1.00 31.54 260 MET B C 1
ATOM 2269 O O . MET B 1 260 ? 25.334 98.404 23.607 1.00 29.51 260 MET B O 1
ATOM 2274 N N . ASP B 1 261 ? 23.929 99.910 22.734 1.00 32.10 261 ASP B N 1
ATOM 2275 C CA . ASP B 1 261 ? 24.475 101.033 23.521 1.00 34.78 261 ASP B CA 1
ATOM 2276 C C . ASP B 1 261 ? 24.289 100.809 25.045 1.00 31.88 261 ASP B C 1
ATOM 2277 O O . ASP B 1 261 ? 25.210 101.059 25.809 1.00 32.74 261 ASP B O 1
ATOM 2282 N N . ALA B 1 262 ? 23.101 100.375 25.467 1.00 27.04 262 ALA B N 1
ATOM 2283 C CA . ALA B 1 262 ? 22.860 100.113 26.850 1.00 28.56 262 ALA B CA 1
ATOM 2284 C C . ALA B 1 262 ? 23.708 98.941 27.337 1.00 28.57 262 ALA B C 1
ATOM 2285 O O . ALA B 1 262 ? 24.293 98.997 28.405 1.00 27.55 262 ALA B O 1
ATOM 2287 N N . TYR B 1 263 ? 23.782 97.847 26.575 1.00 28.59 263 TYR B N 1
ATOM 2288 C CA . TYR B 1 263 ? 24.658 96.742 26.991 1.00 27.14 263 TYR B CA 1
ATOM 2289 C C . TYR B 1 263 ? 26.140 97.177 27.103 1.00 28.16 263 TYR B C 1
ATOM 2290 O O . TYR B 1 263 ? 26.840 96.782 28.035 1.00 26.73 263 TYR B O 1
ATOM 2299 N N . ARG B 1 264 ? 26.621 97.976 26.162 1.00 29.19 264 ARG B N 1
ATOM 2300 C CA . ARG B 1 264 ? 28.031 98.440 26.228 1.00 32.30 264 ARG B CA 1
ATOM 2301 C C . ARG B 1 264 ? 28.280 99.212 27.514 1.00 33.40 264 ARG B C 1
ATOM 2302 O O . ARG B 1 264 ? 29.348 99.101 28.143 1.00 33.45 264 ARG B O 1
ATOM 2310 N N . LYS B 1 265 ? 27.300 100.001 27.912 1.00 33.18 265 LYS B N 1
ATOM 2311 C CA . LYS B 1 265 ? 27.429 100.763 29.129 1.00 35.43 265 LYS B CA 1
ATOM 2312 C C . LYS B 1 265 ? 27.476 99.834 30.265 1.00 34.81 265 LYS B C 1
ATOM 2313 O O . LYS B 1 265 ? 28.314 99.973 31.158 1.00 36.72 265 LYS B O 1
ATOM 2319 N N . HIS B 1 266 ? 26.626 98.818 30.229 1.00 33.63 266 HIS B N 1
ATOM 2320 C CA . HIS B 1 266 ? 26.663 97.829 31.307 1.00 33.15 266 HIS B CA 1
ATOM 2321 C C . HIS B 1 266 ? 28.043 97.189 31.434 1.00 36.02 266 HIS B C 1
ATOM 2322 O O . HIS B 1 266 ? 28.591 97.059 32.533 1.00 34.62 266 HIS B O 1
ATOM 2329 N N . PHE B 1 267 ? 28.570 96.699 30.325 1.00 36.35 267 PHE B N 1
ATOM 2330 C CA . PHE B 1 267 ? 29.760 95.857 30.409 1.00 38.90 267 PHE B CA 1
ATOM 2331 C C . PHE B 1 267 ? 31.004 96.690 30.641 1.00 43.13 267 PHE B C 1
ATOM 2332 O O . PHE B 1 267 ? 31.983 96.177 31.162 1.00 45.59 267 PHE B O 1
ATOM 2340 N N . ALA B 1 268 ? 30.928 97.974 30.301 1.00 44.11 268 ALA B N 1
ATOM 2341 C CA . ALA B 1 268 ? 31.974 98.910 30.626 1.00 47.20 268 ALA B CA 1
ATOM 2342 C C . ALA B 1 268 ? 32.099 99.021 32.146 1.00 48.14 268 ALA B C 1
ATOM 2343 O O . ALA B 1 268 ? 33.214 99.036 32.660 1.00 52.01 268 ALA B O 1
ATOM 2345 N N . SER B 1 269 ? 31.007 99.051 32.899 1.00 44.73 269 SER B N 1
ATOM 2346 C CA . SER B 1 269 ? 31.179 99.084 34.363 1.00 48.57 269 SER B CA 1
ATOM 2347 C C . SER B 1 269 ? 31.120 97.733 35.070 1.00 47.55 269 SER B C 1
ATOM 2348 O O . SER B 1 269 ? 31.441 97.657 36.223 1.00 51.03 269 SER B O 1
ATOM 2351 N N . HIS B 1 270 ? 30.687 96.672 34.397 1.00 45.31 270 HIS B N 1
ATOM 2352 C CA . HIS B 1 270 ? 30.683 95.329 34.979 1.00 44.27 270 HIS B CA 1
ATOM 2353 C C . HIS B 1 270 ? 31.295 94.383 33.972 1.00 43.17 270 HIS B C 1
ATOM 2354 O O . HIS B 1 270 ? 30.616 93.539 33.379 1.00 38.42 270 HIS B O 1
ATOM 2361 N N . LYS B 1 271 ? 32.586 94.536 33.777 1.00 43.48 271 LYS B N 1
ATOM 2362 C CA . LYS B 1 271 ? 33.332 93.778 32.785 1.00 45.01 271 LYS B CA 1
ATOM 2363 C C . LYS B 1 271 ? 33.330 92.247 33.090 1.00 44.39 271 LYS B C 1
ATOM 2364 O O . LYS B 1 271 ? 33.466 91.415 32.171 1.00 43.32 271 LYS B O 1
ATOM 2370 N N . ASP B 1 272 ? 33.068 91.886 34.343 1.00 43.81 272 ASP B N 1
ATOM 2371 C CA . ASP B 1 272 ? 33.124 90.506 34.797 1.00 47.35 272 ASP B CA 1
ATOM 2372 C C . ASP B 1 272 ? 31.743 89.811 34.817 1.00 46.27 272 ASP B C 1
ATOM 2373 O O . ASP B 1 272 ? 31.634 88.676 35.284 1.00 45.33 272 ASP B O 1
ATOM 2378 N N . ASP B 1 273 ? 30.698 90.455 34.281 1.00 43.18 273 ASP B N 1
ATOM 2379 C CA . ASP B 1 273 ? 29.340 89.864 34.257 1.00 40.70 273 ASP B CA 1
ATOM 2380 C C . ASP B 1 273 ? 29.143 88.949 33.032 1.00 37.56 273 ASP B C 1
ATOM 2381 O O . ASP B 1 273 ? 28.307 89.179 32.155 1.00 38.76 273 ASP B O 1
ATOM 2386 N N . ASN B 1 274 ? 29.912 87.872 33.010 1.00 37.62 274 ASN B N 1
ATOM 2387 C CA . ASN B 1 274 ? 30.110 87.079 31.820 1.00 36.97 274 ASN B CA 1
ATOM 2388 C C . ASN B 1 274 ? 28.847 86.332 31.411 1.00 35.56 274 ASN B C 1
ATOM 2389 O O . ASN B 1 274 ? 28.655 86.054 30.246 1.00 34.08 274 ASN B O 1
ATOM 2394 N N . ASP B 1 275 ? 28.045 85.957 32.376 1.00 34.29 275 ASP B N 1
ATOM 2395 C CA . ASP B 1 275 ? 26.817 85.262 32.085 1.00 35.06 275 ASP B CA 1
ATOM 2396 C C . ASP B 1 275 ? 25.892 86.059 31.156 1.00 34.50 275 ASP B C 1
ATOM 2397 O O . ASP B 1 275 ? 25.084 85.488 30.471 1.00 32.92 275 ASP B O 1
ATOM 2402 N N . MET B 1 276 ? 25.965 87.382 31.177 1.00 32.97 276 MET B N 1
ATOM 2403 C CA . MET B 1 276 ? 25.101 88.197 30.328 1.00 31.42 276 MET B CA 1
ATOM 2404 C C . MET B 1 276 ? 25.711 88.532 28.981 1.00 30.98 276 MET B C 1
ATOM 2405 O O . MET B 1 276 ? 25.011 88.970 28.063 1.00 29.25 276 MET B O 1
ATOM 2410 N N . ARG B 1 277 ? 27.013 88.306 28.861 1.00 28.68 277 ARG B N 1
ATOM 2411 C CA . ARG B 1 277 ? 27.728 88.647 27.672 1.00 30.54 277 ARG B CA 1
ATOM 2412 C C . ARG B 1 277 ? 27.191 88.047 26.356 1.00 29.19 277 ARG B C 1
ATOM 2413 O O . ARG B 1 277 ? 27.218 88.705 25.320 1.00 29.05 277 ARG B O 1
ATOM 2421 N N . PRO B 1 278 ? 26.570 86.869 26.402 1.00 30.26 278 PRO B N 1
ATOM 2422 C CA . PRO B 1 278 ? 26.059 86.406 25.102 1.00 29.98 278 PRO B CA 1
ATOM 2423 C C . PRO B 1 278 ? 25.006 87.279 24.490 1.00 28.30 278 PRO B C 1
ATOM 2424 O O . PRO B 1 278 ? 24.823 87.236 23.260 1.00 24.50 278 PRO B O 1
ATOM 2428 N N . LEU B 1 279 ? 24.322 88.089 25.290 1.00 25.69 279 LEU B N 1
ATOM 2429 C CA . LEU B 1 279 ? 23.351 89.012 24.711 1.00 25.98 279 LEU B CA 1
ATOM 2430 C C . LEU B 1 279 ? 24.050 90.106 23.893 1.00 25.57 279 LEU B C 1
ATOM 2431 O O . LEU B 1 279 ? 23.561 90.525 22.823 1.00 27.23 279 LEU B O 1
ATOM 2436 N N . LEU B 1 280 ? 25.212 90.540 24.369 1.00 25.23 280 LEU B N 1
ATOM 2437 C CA . LEU B 1 280 ? 25.990 91.543 23.643 1.00 26.92 280 LEU B CA 1
ATOM 2438 C C . LEU B 1 280 ? 26.634 90.964 22.408 1.00 25.59 280 LEU B C 1
ATOM 2439 O O . LEU B 1 280 ? 26.620 91.549 21.330 1.00 28.32 280 LEU B O 1
ATOM 2444 N N . ILE B 1 281 ? 27.143 89.768 22.528 1.00 28.08 281 ILE B N 1
ATOM 2445 C CA . ILE B 1 281 ? 27.725 89.129 21.378 1.00 29.02 281 ILE B CA 1
ATOM 2446 C C . ILE B 1 281 ? 26.709 89.083 20.254 1.00 28.75 281 ILE B C 1
ATOM 2447 O O . ILE B 1 281 ? 27.034 89.335 19.096 1.00 28.36 281 ILE B O 1
ATOM 2452 N N . LYS B 1 282 ? 25.474 88.709 20.604 1.00 28.52 282 LYS B N 1
ATOM 2453 C CA . LYS B 1 282 ? 24.464 88.462 19.565 1.00 29.41 282 LYS B CA 1
ATOM 2454 C C . LYS B 1 282 ? 24.115 89.747 18.903 1.00 28.74 282 LYS B C 1
ATOM 2455 O O . LYS B 1 282 ? 23.815 89.800 17.704 1.00 29.96 282 LYS B O 1
ATOM 2461 N N . THR B 1 283 ? 24.118 90.793 19.700 1.00 28.53 283 THR B N 1
ATOM 2462 C CA . THR B 1 283 ? 23.861 92.104 19.184 1.00 28.68 283 THR B CA 1
ATOM 2463 C C . THR B 1 283 ? 24.915 92.513 18.129 1.00 28.38 283 THR B C 1
ATOM 2464 O O . THR B 1 283 ? 24.576 93.006 17.007 1.00 29.82 283 THR B O 1
ATOM 2468 N N . TYR B 1 284 ? 26.186 92.280 18.435 1.00 26.64 284 TYR B N 1
ATOM 2469 C CA . TYR B 1 284 ? 27.239 92.574 17.472 1.00 28.78 284 TYR B C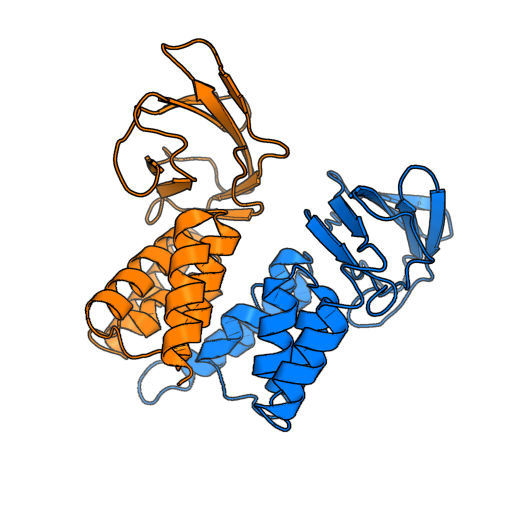A 1
ATOM 2470 C C . TYR B 1 284 ? 27.101 91.684 16.225 1.00 28.56 284 TYR B C 1
ATOM 2471 O O . TYR B 1 284 ? 27.295 92.133 15.116 1.00 30.93 284 TYR B O 1
ATOM 2480 N N . ASN B 1 285 ? 26.708 90.440 16.418 1.00 29.50 285 ASN B N 1
ATOM 2481 C CA . ASN B 1 285 ? 26.446 89.563 15.295 1.00 31.57 285 ASN B CA 1
ATOM 2482 C C . ASN B 1 285 ? 25.282 90.037 14.402 1.00 31.67 285 ASN B C 1
ATOM 2483 O O . ASN B 1 285 ? 25.367 89.995 13.163 1.00 30.55 285 ASN B O 1
ATOM 2488 N N . ASP B 1 286 ? 24.166 90.392 15.027 1.00 30.86 286 ASP B N 1
ATOM 2489 C CA . ASP B 1 286 ? 22.987 90.902 14.304 1.00 33.82 286 ASP B CA 1
ATOM 2490 C C . ASP B 1 286 ? 23.337 92.090 13.400 1.00 32.52 286 ASP B C 1
ATOM 2491 O O . ASP B 1 286 ? 22.860 92.173 12.296 1.00 29.90 286 ASP B O 1
ATOM 2496 N N . LEU B 1 287 ? 24.143 93.000 13.928 1.00 30.87 287 LEU B N 1
ATOM 2497 C CA . LEU B 1 287 ? 24.615 94.207 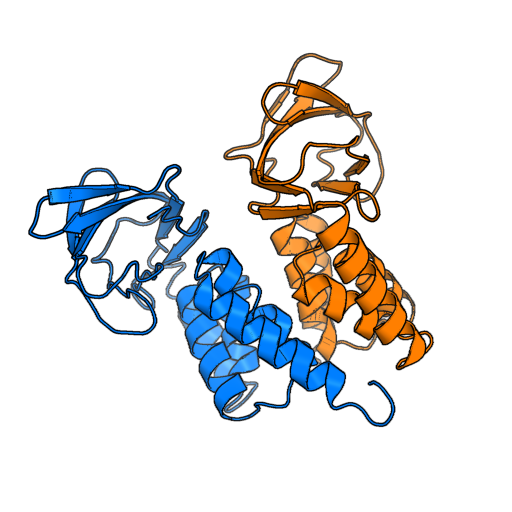13.214 1.00 34.56 287 LEU B CA 1
ATOM 2498 C C . LEU B 1 287 ? 25.747 93.959 12.249 1.00 36.48 287 LEU B C 1
ATOM 2499 O O . LEU B 1 287 ? 26.167 94.884 11.553 1.00 38.21 287 LEU B O 1
ATOM 2504 N N . LYS B 1 288 ? 26.208 92.701 12.205 1.00 36.39 288 LYS B N 1
ATOM 2505 C CA . LYS B 1 288 ? 27.428 92.232 11.477 1.00 39.84 288 LYS B CA 1
ATOM 2506 C C . LYS B 1 288 ? 28.711 92.995 11.776 1.00 42.28 288 LYS B C 1
ATOM 2507 O O . LYS B 1 288 ? 29.493 93.289 10.843 1.00 39.59 288 LYS B O 1
ATOM 2513 N N . LEU B 1 289 ? 28.902 93.370 13.039 1.00 40.19 289 LEU B N 1
ATOM 2514 C CA . LEU B 1 289 ? 30.104 94.062 13.458 1.00 41.73 289 LEU B CA 1
ATOM 2515 C C . LEU B 1 289 ? 31.113 92.973 13.771 1.00 44.66 289 LEU B C 1
ATOM 2516 O O . LEU B 1 289 ? 31.248 92.529 14.917 1.00 38.85 289 LEU B O 1
ATOM 2521 N N . ARG B 1 290 ? 31.784 92.498 12.710 1.00 48.75 290 ARG B N 1
ATOM 2522 C CA . ARG B 1 290 ? 32.588 91.278 12.797 1.00 50.23 290 ARG B CA 1
ATOM 2523 C C . ARG B 1 290 ? 33.679 91.324 13.841 1.00 47.63 290 ARG B C 1
ATOM 2524 O O . ARG B 1 290 ? 33.818 90.426 14.637 1.00 45.15 290 ARG B O 1
ATOM 2532 N N . ASP B 1 291 ? 34.439 92.393 13.842 1.00 50.79 291 ASP B N 1
ATOM 2533 C CA . ASP B 1 291 ? 35.599 92.490 14.721 1.00 52.29 291 ASP B CA 1
ATOM 2534 C C . ASP B 1 291 ? 35.151 92.611 16.169 1.00 47.27 291 ASP B C 1
ATOM 2535 O O . ASP B 1 291 ? 35.705 91.969 17.026 1.00 46.85 291 ASP B O 1
ATOM 2540 N N . LEU B 1 292 ? 34.108 93.397 16.406 1.00 43.66 292 LEU B N 1
ATOM 2541 C CA . LEU B 1 292 ? 33.550 93.538 17.746 1.00 44.02 292 LEU B CA 1
ATOM 2542 C C . LEU B 1 292 ? 33.014 92.205 18.277 1.00 42.93 292 LEU B C 1
ATOM 2543 O O . LEU B 1 292 ? 33.259 91.854 19.427 1.00 38.40 292 LEU B O 1
ATOM 2548 N N . ARG B 1 293 ? 32.335 91.463 17.403 1.00 41.23 293 ARG B N 1
ATOM 2549 C CA . ARG B 1 293 ? 31.749 90.183 17.762 1.00 41.65 293 ARG B CA 1
ATOM 2550 C C . ARG B 1 293 ? 32.847 89.246 18.140 1.00 41.78 293 ARG B C 1
ATOM 2551 O O . ARG B 1 293 ? 32.781 88.578 19.151 1.00 36.60 293 ARG B O 1
ATOM 2559 N N . GLN B 1 294 ? 33.861 89.176 17.277 1.00 42.55 294 GLN B N 1
ATOM 2560 C CA . GLN B 1 294 ? 34.966 88.300 17.519 1.00 48.90 294 GLN B CA 1
ATOM 2561 C C . GLN B 1 294 ? 35.665 88.654 18.820 1.00 47.28 294 GLN B C 1
ATOM 2562 O O . GLN B 1 294 ? 35.993 87.750 19.574 1.00 49.56 294 GLN B O 1
ATOM 2568 N N . LYS B 1 295 ? 35.933 89.939 19.056 1.00 46.57 295 LYS B N 1
ATOM 2569 C CA . LYS B 1 295 ? 36.576 90.328 20.290 1.00 49.35 295 LYS B CA 1
ATOM 2570 C C . LYS B 1 295 ? 35.727 89.916 21.455 1.00 45.09 295 LYS B C 1
ATOM 2571 O O . LYS B 1 295 ? 36.241 89.380 22.431 1.00 41.74 295 LYS B O 1
ATOM 2577 N N . GLU B 1 296 ? 34.416 90.179 21.367 1.00 39.14 296 GLU B N 1
ATOM 2578 C CA . GLU B 1 296 ? 33.571 89.939 22.500 1.00 38.30 296 GLU B CA 1
ATOM 2579 C C . GLU B 1 296 ? 33.502 88.448 22.802 1.00 38.48 296 GLU B C 1
ATOM 2580 O O . GLU B 1 296 ? 33.450 88.038 23.979 1.00 37.99 296 GLU B O 1
ATOM 2586 N N . ALA B 1 297 ? 33.414 87.654 21.750 1.00 35.27 297 ALA B N 1
ATOM 2587 C CA . ALA B 1 297 ? 33.380 86.178 21.903 1.00 39.74 297 ALA B CA 1
ATOM 2588 C C . ALA B 1 297 ? 34.623 85.636 22.544 1.00 42.10 297 ALA B C 1
ATOM 2589 O O . ALA B 1 297 ? 34.551 84.696 23.337 1.00 42.29 297 ALA B O 1
ATOM 2591 N N . LEU B 1 298 ? 35.773 86.249 22.202 1.00 42.35 298 LEU B N 1
ATOM 2592 C CA . LEU B 1 298 ? 37.032 85.868 22.816 1.00 46.17 298 LEU B CA 1
ATOM 2593 C C . LEU B 1 298 ? 37.005 86.181 24.322 1.00 44.95 298 LEU B C 1
ATOM 2594 O O . LEU B 1 298 ? 37.364 85.341 25.146 1.00 44.40 298 LEU B O 1
ATOM 2599 N N . VAL B 1 299 ? 36.557 87.389 24.674 1.00 42.69 299 VAL B N 1
ATOM 2600 C CA . VAL B 1 299 ? 36.426 87.757 26.087 1.00 42.97 299 VAL B CA 1
ATOM 2601 C C . VAL B 1 299 ? 35.516 86.776 26.835 1.00 42.28 299 VAL B C 1
ATOM 2602 O O . VAL B 1 299 ? 35.889 86.242 27.879 1.00 41.54 299 VAL B O 1
ATOM 2606 N N . TYR B 1 300 ? 34.349 86.483 26.257 1.00 41.21 300 TYR B N 1
ATOM 2607 C CA . TYR B 1 300 ? 33.442 85.502 26.851 1.00 41.73 300 TYR B CA 1
ATOM 2608 C C . TYR B 1 300 ? 34.098 84.180 27.116 1.00 45.34 300 TYR B C 1
ATOM 2609 O O . TYR B 1 300 ? 34.029 83.668 28.227 1.00 45.28 300 TYR B O 1
ATOM 2618 N N . ASN B 1 301 ? 34.707 83.608 26.088 1.00 46.57 301 ASN B N 1
ATOM 2619 C CA . ASN B 1 301 ? 35.394 82.320 26.268 1.00 55.55 301 ASN B CA 1
ATOM 2620 C C . ASN B 1 301 ? 36.528 82.348 27.244 1.00 55.77 301 ASN B C 1
ATOM 2621 O O . ASN B 1 301 ? 36.593 81.469 28.094 1.00 57.18 301 ASN B O 1
ATOM 2626 N N . GLU B 1 302 ? 37.383 83.367 27.155 1.00 56.08 302 GLU B N 1
ATOM 2627 C CA . GLU B 1 302 ? 38.454 83.526 28.144 1.00 61.09 302 GLU B CA 1
ATOM 2628 C C . GLU B 1 302 ? 37.859 83.567 29.575 1.00 59.71 302 GLU B C 1
ATOM 2629 O O . GLU B 1 302 ? 38.339 82.896 30.465 1.00 55.71 302 GLU B O 1
ATOM 2635 N N . GLN B 1 303 ? 36.773 84.315 29.773 1.00 58.26 303 GLN B N 1
ATOM 2636 C CA . GLN B 1 303 ? 36.140 84.389 31.086 1.00 58.70 303 GLN B CA 1
ATOM 2637 C C . GLN B 1 303 ? 35.448 83.091 31.527 1.00 60.96 303 GLN B C 1
ATOM 2638 O O . GLN B 1 303 ? 35.300 82.858 32.704 1.00 61.92 303 GLN B O 1
ATOM 2644 N N . LEU B 1 304 ? 35.027 82.241 30.601 1.00 66.51 304 LEU B N 1
ATOM 2645 C CA . LEU B 1 304 ? 34.476 80.933 30.976 1.00 70.82 304 LEU B CA 1
ATOM 2646 C C . LEU B 1 304 ? 35.403 80.081 31.886 1.00 78.36 304 LEU B C 1
ATOM 2647 O O . LEU B 1 304 ? 34.934 79.117 32.474 1.00 81.25 304 LEU B O 1
ATOM 2652 N N . GLU B 1 305 ? 36.666 80.473 32.081 1.00 83.94 305 GLU B N 1
ATOM 2653 C CA . GLU B 1 305 ? 37.506 79.878 33.154 1.00 88.28 305 GLU B CA 1
ATOM 2654 C C . GLU B 1 305 ? 37.179 80.456 34.519 1.00 90.55 305 GLU B C 1
ATOM 2655 O O . GLU B 1 305 ? 36.541 79.794 35.332 1.00 93.21 305 GLU B O 1
#

Secondary structure (DSSP, 8-state):
------SEEEE-SSS-EEEE----TT-EEEEEETTEEEEEPP--SSSEEEE-----SEEEEEEEEEEETTEEEEE-SS-EEEEEPPHHHHHHHHHHHHHHHHHSTT-HHHHHHHHHHTT-HHHHHHHHHHHHHH-TT-TTTHHHHHHHHHHTT-HHHHHHHHHHHHHHHHTSTT--/-----SEEEE-SSS-EEEE----TT-EEEEEETTEEEEE----SSSEEEE-----SEEEEEEEEEESSSS-SEE-SS-EEEEEPPHHHHHHHHHHHHHHHHHSTT-HHHHHHHHHHTT-HHHHHHHHHHHHHH-TT-GGGHHHHHHHHHHTT-HHHHHHHHHHHHHHT-

=== Feature glossary ===
A reading guide for the features in this record.

Start from the sequence.

  · Sequence gives the chain of amino acids in standard one-letter code (A=alanine, C=cysteine, …, Y=tyrosine), read N→C. It is the only feature that is directly encoded by the gene; all structural features are derived from the folded form of this sequence.

Fold it, and you get atomic coordinates and the backbone conformation that goes with them.

  · Structure coordinates a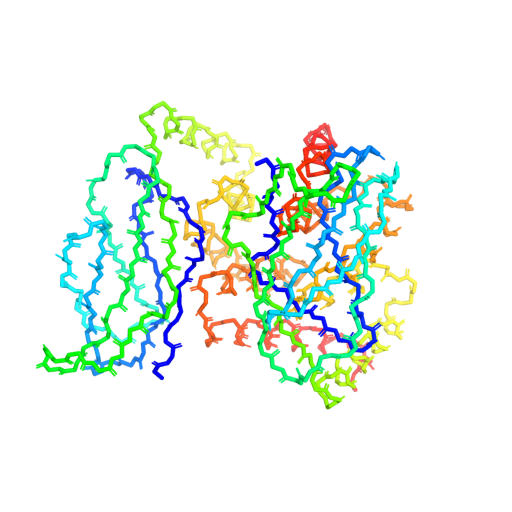re given as an mmCIF _atom_site loop: one row per atom with element, residue name, chain id, sequence number, and x/y/z position in Å. Only the four main-chain atoms per residue are included here; side chains are omitted to keep the record compact.

  · Backbone dihedral angles. Every residue except chain termini has a φ (preceding-C → N → Cα → C) and a ψ (N → Cα → C → next-N). They are reported in degrees following the IUPAC sign convention. Secondary structure is essentially a statement about which (φ, ψ) basin each residue occupies.

  · Eight-state secondary structure (DSSP): H is the canonical α-helix, G the tighter 3₁₀-helix, I the wider π-helix; E/B are β-structure, T and S are turns and bends, and '-' is everything else. DSSP derives these from the pattern of main-chain N–H···O=C hydrogen bonds, not from the sequence.

  · SS3 is a coarse helix/strand/coil call (letters a/b/c) made by the P-SEA algorithm from inter-Cα distances and dihedrals. It is less detailed than DSSP but needs only Cα positions.

Summarize the fold with a handful of shape descriptors and a per-residue structural alphabet.

  · Radius of gyration (Rg) is the root-mean-square distance of Cα atoms from their centroid — a single number for overall size and compactness. A globular domain of N residues has Rg ≈ 2.2·N^0.38 Å; an extended or disordered chain has a much larger Rg. The Cα contact count is the number of residue pairs whose Cα atoms are within 8 Å and are more than four positions apart in sequence — a standard proxy for tertiary packing density. The bounding box is the smallest axis-aligned box enclosing all Cα atoms.

  · 3Di is Foldseek's structural alphabet. Each residue is assigned one of twenty discrete states based on how its Cα sits relative to its spatial (not sequential) neighbors. Aligning 3Di strings finds structural homologs roughly as well as full 3D superposition, but orders of magnitude faster.

  · Solvent-accessible surface area (SASA) is the area in Å² traced out by the centre of a 1.4 Å probe sphere (a water molecule) rolled over the protein's van der Waals surface (Shrake–Rupley / Lee–Richards construction). Buried residues have near-zero SASA; fully exposed residues can exceed 200 Å². The total SASA scales roughly with the number of surface residues.

Ask how reliable the model is.

  · For AlphaFold models, the B-factor field carries pLDDT — the model's own estimate of local accuracy on a 0–100 scale. Regions with pLDDT<50 should be treated as essentially unmodeled; they often correspond to intrinsically disordered segments.

  · For experimental (PDB) structures, the B-factor (temperature factor) quantifies the positional spread of each atom in the crystal — a combination of thermal vibration and static disorder — in units of Å². High B-factors mark flexible loops or poorly resolved regions; low B-factors mark the rigid, well-ordered core.

  · Predicted Aligned Error (PAE) is an AlphaFold confidence matrix: entry (i, j) is the expected error in the position of residue j, in ångströms, when the prediction is superimposed on the true structure at residue i. Low PAE within a block of residues means that block is internally rigid and well-predicted; high PAE between two blocks means their relative placement is uncertain even if each block individually is confident.

Place it in context: what it resembles, what it is annotated as, and how it looks.

  · Structural nearest neighbors (via Foldseek easy-search vs the PDB). Reported per hit: target PDB id, E-value, and alignment TM-score. A TM-score above ~0.5 is the conventional threshold for 'same fold'.

  · Functional annotations link the protein to curated databases. InterPro entries identify conserved domains and families by matching the sequence against member-database signatures (Pfam, PROSITE, CDD, …). Gene Ontology (GO) terms describe molecular function, biological process, and cellular component in a controlled vocabulary. CATH places the structure in a hierarchical fold classification (Class/Architecture/Topology/Homologous-superfamily). The organism is the source species.

  · The contact map is a binary N×N matrix image: pixel (i, j) is dark where Cα_i and Cα_j are within 8 Å and |i−j|>4. Because the |i−j|>4 filter removes local helical contacts, off-diagonal stripes parallel to the main diagonal indicate parallel β-sheets; stripes perpendicular to it indicate antiparallel β-sheets. The Ramachandran plot scatters every residue's (φ, ψ) pair against the sterically allowed regions. The PAE heatmap renders the predicted-aligned-error matrix.

  · Six rendered views show the 3D structure from the faces of a cube — i.e. along ±x, ±y, ±z. Rendering representation is drawn randomly per protein from cartoon (secondary-structure ribbons), sticks (backbone bonds), or molecular surface; coloring is either N→C rainbow (blue at the N-terminus through red at the C-terminus) or one color per chain.